Protein AF-0000000072254506 (afdb_homodimer)

Nearest PDB structures (foldseek):
  4bhm-assembly1_F  TM=8.907E-01  e=1.919E-05  Pyricularia oryzae
  4jgl-assembly1_A  TM=3.490E-01  e=6.061E-01  Bacteroides eggerthii DSM 20697
  9bk6-assembly1_A  TM=3.069E-01  e=1.522E+00  synthetic construct
  6mna-assembly1_A  TM=4.388E-01  e=3.824E+00  Mycobacterium tuberculosis H37Rv
  4bhm-assembly1_F  TM=8.909E-01  e=3.012E-05  Pyricularia oryzae

Foldseek 3Di:
DPPPPPPPPPPPPPVDCLFQDQDADPVGWTKGAPPDNVAQWIWTWDDDPNFIKIKTFGWDQDPPPRDTGTDPGIDIDGPVRVVVVVVCVVVVVVVVVVVVVVD/DPPPPPPPPPPPPPVDCLFQDQDADPVGWTKGAPPDNVAQWIWTWDDDPRFIKIKTFGWDADPPPRDTGTDPGIDIDGPVRVVVVVVCVVVVVVVVVVVVVVD

pLDDT: mean 85.55, std 23.95, range [28.92, 98.94]

Radius of gyration: 23.98 Å; Cα contacts (8 Å, |Δi|>4): 315; chains: 2; bounding box: 58×108×57 Å

Structure (mmCIF, N/CA/C/O backbone):
data_AF-0000000072254506-model_v1
#
loop_
_entity.id
_entity.type
_entity.pdbx_description
1 polymer 'Similar to RNA polymerase II transcriptional coactivator'
#
loop_
_atom_site.group_PDB
_atom_site.id
_atom_site.type_symbol
_atom_site.label_atom_id
_atom_site.label_alt_id
_atom_site.label_comp_id
_atom_site.label_asym_id
_atom_site.label_entity_id
_atom_site.label_seq_id
_atom_site.pdbx_PDB_ins_code
_atom_site.Cartn_x
_atom_site.Cartn_y
_atom_site.Cartn_z
_atom_site.occupancy
_atom_site.B_iso_or_equiv
_atom_site.auth_seq_id
_atom_site.auth_comp_id
_atom_site.auth_asym_id
_atom_site.auth_atom_id
_atom_site.pdbx_PDB_model_num
ATOM 1 N N . MET A 1 1 ? 31.891 50.281 31.609 1 30.77 1 MET A N 1
ATOM 2 C CA . MET A 1 1 ? 30.516 49.906 31.344 1 30.77 1 MET A CA 1
ATOM 3 C C . MET A 1 1 ? 30.422 48.812 30.281 1 30.77 1 MET A C 1
ATOM 5 O O . MET A 1 1 ? 30.578 49.094 29.094 1 30.77 1 MET A O 1
ATOM 9 N N . GLN A 1 2 ? 31.125 47.656 30.469 1 31.8 2 GLN A N 1
ATOM 10 C CA . GLN A 1 2 ? 31.469 46.5 29.656 1 31.8 2 GLN A CA 1
ATOM 11 C C . GLN A 1 2 ? 30.203 45.781 29.172 1 31.8 2 GLN A C 1
ATOM 13 O O . GLN A 1 2 ? 29.406 45.312 29.984 1 31.8 2 GLN A O 1
ATOM 18 N N . ASP A 1 3 ? 29.641 46.219 28.031 1 29.52 3 ASP A N 1
ATOM 19 C CA . ASP A 1 3 ? 28.438 45.719 27.344 1 29.52 3 ASP A CA 1
ATOM 20 C C . ASP A 1 3 ? 28.547 44.219 27.078 1 29.52 3 ASP A C 1
ATOM 22 O O . ASP A 1 3 ? 29.453 43.75 26.375 1 29.52 3 ASP A O 1
ATOM 26 N N . ASN A 1 4 ? 28.312 43.344 28.062 1 32.81 4 ASN A N 1
ATOM 27 C CA . ASN A 1 4 ? 28.172 41.875 27.938 1 32.81 4 ASN A CA 1
ATOM 28 C C . ASN A 1 4 ? 27.203 41.5 26.828 1 32.81 4 ASN A C 1
ATOM 30 O O . ASN A 1 4 ? 26 41.75 26.938 1 32.81 4 ASN A O 1
ATOM 34 N N . GLU A 1 5 ? 27.688 41.594 25.547 1 33.09 5 GLU A N 1
ATOM 35 C CA . GLU A 1 5 ? 26.984 41.062 24.375 1 33.09 5 GLU A CA 1
ATOM 36 C C . GLU A 1 5 ? 26.484 39.656 24.609 1 33.09 5 GLU A C 1
ATOM 38 O O . GLU A 1 5 ? 27.297 38.719 24.781 1 33.09 5 GLU A O 1
ATOM 43 N N . GLU A 1 6 ? 25.391 39.469 25.406 1 35.97 6 GLU A N 1
ATOM 44 C CA . GLU A 1 6 ? 24.656 38.219 25.531 1 35.97 6 GLU A CA 1
ATOM 45 C C . GLU A 1 6 ? 24.375 37.594 24.156 1 35.97 6 GLU A C 1
ATOM 47 O O . GLU A 1 6 ? 23.766 38.25 23.297 1 35.97 6 GLU A O 1
ATOM 52 N N . LEU A 1 7 ? 25.391 36.875 23.562 1 37.72 7 LEU A N 1
ATOM 53 C CA . LEU A 1 7 ? 25.234 35.969 22.438 1 37.72 7 LEU A CA 1
ATOM 54 C C . LEU A 1 7 ? 23.984 35.125 22.594 1 37.72 7 LEU A C 1
ATOM 56 O O . LEU A 1 7 ? 23.906 34.312 23.516 1 37.72 7 LEU A O 1
ATOM 60 N N . HIS A 1 8 ? 22.766 35.656 22.281 1 37.19 8 HIS A N 1
ATOM 61 C CA . HIS A 1 8 ? 21.547 34.875 22.109 1 37.19 8 HIS A CA 1
ATOM 62 C C . HIS A 1 8 ? 21.797 33.688 21.172 1 37.19 8 HIS A C 1
ATOM 64 O O . HIS A 1 8 ? 22.094 33.875 19.984 1 37.19 8 HIS A O 1
ATOM 70 N N . THR A 1 9 ? 22.484 32.625 21.609 1 30.62 9 THR A N 1
ATOM 71 C CA . THR A 1 9 ? 22.516 31.344 20.906 1 30.62 9 THR A CA 1
ATOM 72 C C . THR A 1 9 ? 21.094 30.922 20.516 1 30.62 9 THR A C 1
ATOM 74 O O . THR A 1 9 ? 20.25 30.703 21.375 1 30.62 9 THR A O 1
ATOM 77 N N . SER A 1 10 ? 20.562 31.359 19.391 1 30.92 10 SER A N 1
ATOM 78 C CA . SER A 1 10 ? 19.375 30.812 18.734 1 30.92 10 SER A CA 1
ATOM 79 C C . SER A 1 10 ? 19.422 29.281 18.703 1 30.92 10 SER A C 1
ATOM 81 O O . SER A 1 10 ? 20.219 28.688 17.953 1 30.92 10 SER A O 1
ATOM 83 N N . THR A 1 11 ? 19.391 28.578 19.859 1 29.22 11 THR A N 1
ATOM 84 C CA . THR A 1 11 ? 19.141 27.156 19.781 1 29.22 11 THR A CA 1
ATOM 85 C C . THR A 1 11 ? 17.984 26.859 18.812 1 29.22 11 THR A C 1
ATOM 87 O O . THR A 1 11 ? 16.875 27.344 19 1 29.22 11 THR A O 1
ATOM 90 N N . GLU A 1 12 ? 18.172 26.828 17.516 1 33 12 GLU A N 1
ATOM 91 C CA . GLU A 1 12 ? 17.25 26.156 16.594 1 33 12 GLU A CA 1
ATOM 92 C C . GLU A 1 12 ? 16.594 24.953 17.266 1 33 12 GLU A C 1
ATOM 94 O O . GLU A 1 12 ? 17.266 24 17.656 1 33 12 GLU A O 1
ATOM 99 N N . GLN A 1 13 ? 15.703 25.125 18.297 1 32.69 13 GLN A N 1
ATOM 100 C CA . GLN A 1 13 ? 14.82 24.031 18.688 1 32.69 13 GLN A CA 1
ATOM 101 C C . GLN A 1 13 ? 14.414 23.188 17.484 1 32.69 13 GLN A C 1
ATOM 103 O O . GLN A 1 13 ? 13.906 23.719 16.5 1 32.69 13 GLN A O 1
ATOM 108 N N . VAL A 1 14 ? 15.25 22.219 16.938 1 36.22 14 VAL A N 1
ATOM 109 C CA . VAL A 1 14 ? 14.711 21.109 16.156 1 36.22 14 VAL A CA 1
ATOM 110 C C . VAL A 1 14 ? 13.266 20.844 16.578 1 36.22 14 VAL A C 1
ATOM 112 O O . VAL A 1 14 ? 13 20.469 17.719 1 36.22 14 VAL A O 1
ATOM 115 N N . ASP A 1 15 ? 12.289 21.734 16.453 1 35.38 15 ASP A N 1
ATOM 116 C CA . ASP A 1 15 ? 10.852 21.516 16.641 1 35.38 15 ASP A CA 1
ATOM 117 C C . ASP A 1 15 ? 10.477 20.062 16.297 1 35.38 15 ASP A C 1
ATOM 119 O O . ASP A 1 15 ? 10.453 19.688 15.133 1 35.38 15 ASP A O 1
ATOM 123 N N . SER A 1 16 ? 10.984 18.938 16.938 1 38.5 16 SER A N 1
ATOM 124 C CA . SER A 1 16 ? 11.242 17.5 17.094 1 38.5 16 SER A CA 1
ATOM 125 C C . SER A 1 16 ? 10.172 16.672 16.391 1 38.5 16 SER A C 1
ATOM 127 O O . SER A 1 16 ? 10.492 15.82 15.562 1 38.5 16 SER A O 1
ATOM 129 N N . GLY A 1 17 ? 8.938 16.016 17.094 1 42.84 17 GLY A N 1
ATOM 130 C CA . GLY A 1 17 ? 8.047 14.875 16.922 1 42.84 17 GLY A CA 1
ATOM 131 C C . GLY A 1 17 ? 7.074 15.047 15.773 1 42.84 17 GLY A C 1
ATOM 132 O O . GLY A 1 17 ? 5.871 15.188 15.984 1 42.84 17 GLY A O 1
ATOM 133 N N . ALA A 1 18 ? 7.168 15.758 14.961 1 57.09 18 ALA A N 1
ATOM 134 C CA . ALA A 1 18 ? 6.105 16.047 14.008 1 57.09 18 ALA A CA 1
ATOM 135 C C . ALA A 1 18 ? 5.398 14.773 13.562 1 57.09 18 ALA A C 1
ATOM 137 O O . ALA A 1 18 ? 6.043 13.828 13.102 1 57.09 18 ALA A O 1
ATOM 138 N N . ALA A 1 19 ? 4.117 14.367 14.312 1 83.12 19 ALA A N 1
ATOM 139 C CA . ALA A 1 19 ? 3.299 13.156 14.281 1 83.12 19 ALA A CA 1
ATOM 140 C C . ALA A 1 19 ? 2.91 12.797 12.844 1 83.12 19 ALA A C 1
ATOM 142 O O . ALA A 1 19 ? 2.828 13.672 11.984 1 83.12 19 ALA A O 1
ATOM 143 N N . LEU A 1 20 ? 3.182 11.617 12.484 1 96.5 20 LEU A N 1
ATOM 144 C CA . LEU A 1 20 ? 2.764 11.031 11.211 1 96.5 20 LEU A CA 1
ATOM 145 C C . LEU A 1 20 ? 1.268 11.219 10.992 1 96.5 20 LEU A C 1
ATOM 147 O O . LEU A 1 20 ? 0.774 11.055 9.875 1 96.5 20 LEU A O 1
ATOM 151 N N . GLY A 1 21 ? 0.569 11.805 11.969 1 96.12 21 GLY A N 1
ATOM 152 C CA . GLY A 1 21 ? -0.876 11.961 11.93 1 96.12 21 GLY A CA 1
ATOM 153 C C . GLY A 1 21 ? -1.562 11.469 13.188 1 96.12 21 GLY A C 1
ATOM 154 O O . GLY A 1 21 ? -0.903 11.203 14.195 1 96.12 21 GLY A O 1
ATOM 155 N N . PRO A 1 22 ? -2.879 11.32 13.125 1 97.75 22 PRO A N 1
ATOM 156 C CA . PRO A 1 22 ? -3.764 11.438 11.961 1 97.75 22 PRO A CA 1
ATOM 157 C C . PRO A 1 22 ? -3.992 12.883 11.539 1 97.75 22 PRO A C 1
ATOM 159 O O . PRO A 1 22 ? -3.963 13.789 12.375 1 97.75 22 PRO A O 1
ATOM 162 N N . PHE A 1 23 ? -4.18 13 10.227 1 97.62 23 PHE A N 1
ATOM 163 C CA . PHE A 1 23 ? -4.664 14.227 9.594 1 97.62 23 PHE A CA 1
ATOM 164 C C . PHE A 1 23 ? -6.023 14 8.945 1 97.62 23 PHE A C 1
ATOM 166 O O . PHE A 1 23 ? -6.465 12.859 8.797 1 97.62 23 PHE A O 1
ATOM 173 N N . GLN A 1 24 ? -6.715 15.125 8.602 1 97.31 24 GLN A N 1
ATOM 174 C CA . GLN A 1 24 ? -8.016 15.023 7.945 1 97.31 24 GLN A CA 1
ATOM 175 C C . GLN A 1 24 ? -8.039 15.836 6.652 1 97.31 24 GLN A C 1
ATOM 177 O O . GLN A 1 24 ? -7.52 16.953 6.605 1 97.31 24 GLN A O 1
ATOM 182 N N . THR A 1 25 ? -8.641 15.227 5.598 1 96.88 25 THR A N 1
ATOM 183 C CA . THR A 1 25 ? -8.891 15.984 4.375 1 96.88 25 THR A CA 1
ATOM 184 C C . THR A 1 25 ? -10.086 16.922 4.543 1 96.88 25 THR A C 1
ATOM 186 O O . THR A 1 25 ? -10.836 16.797 5.512 1 96.88 25 THR A O 1
ATOM 189 N N . PRO A 1 26 ? -10.25 17.797 3.57 1 93.88 26 PRO A N 1
ATOM 190 C CA . PRO A 1 26 ? -11.438 18.641 3.629 1 93.88 26 PRO A CA 1
ATOM 191 C C . PRO A 1 26 ? -12.742 17.844 3.57 1 93.88 26 PRO A C 1
ATOM 193 O O . PRO A 1 26 ? -13.758 18.281 4.109 1 93.88 26 PRO A O 1
ATOM 196 N N . GLU A 1 27 ? -12.758 16.672 3.01 1 93.62 27 GLU A N 1
ATOM 197 C CA . GLU A 1 27 ? -13.93 15.82 2.885 1 93.62 27 GLU A CA 1
ATOM 198 C C . GLU A 1 27 ? -14.148 14.992 4.148 1 93.62 27 GLU A C 1
ATOM 200 O O . GLU A 1 27 ? -15.141 14.266 4.258 1 93.62 27 GLU A O 1
ATOM 205 N N . GLY A 1 28 ? -13.195 15.039 5.098 1 94.5 28 GLY A N 1
ATOM 206 C CA . GLY A 1 28 ? -13.375 14.375 6.379 1 94.5 28 GLY A CA 1
ATOM 207 C C . GLY A 1 28 ? -12.703 13.016 6.438 1 94.5 28 GLY A C 1
ATOM 208 O O . GLY A 1 28 ? -12.883 12.273 7.41 1 94.5 28 GLY A O 1
ATOM 209 N N . GLU A 1 29 ? -11.969 12.672 5.457 1 97 29 GLU A N 1
ATOM 210 C CA . GLU A 1 29 ? -11.258 11.398 5.473 1 97 29 GLU A CA 1
ATOM 211 C C . GLU A 1 29 ? -9.992 11.484 6.328 1 97 29 GLU A C 1
ATOM 213 O O . GLU A 1 29 ? -9.305 12.508 6.332 1 97 29 GLU A O 1
ATOM 218 N N . TH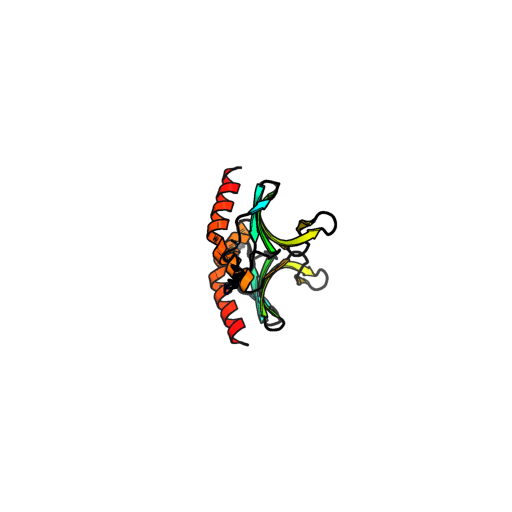R A 1 30 ? -9.672 10.43 6.945 1 98.19 30 THR A N 1
ATOM 219 C CA . THR A 1 30 ? -8.508 10.375 7.824 1 98.19 30 THR A CA 1
ATOM 220 C C . THR A 1 30 ? -7.309 9.781 7.09 1 98.19 30 THR A C 1
ATOM 222 O O . THR A 1 30 ? -7.441 8.789 6.367 1 98.19 30 THR A O 1
ATOM 225 N N . TYR A 1 31 ? -6.133 10.438 7.301 1 98.62 31 TYR A N 1
ATOM 226 C CA . TYR A 1 31 ? -4.934 9.898 6.664 1 98.62 31 TYR A CA 1
ATOM 227 C C . TYR A 1 31 ? -3.705 10.117 7.539 1 98.62 31 TYR A C 1
ATOM 229 O O . TYR A 1 31 ? -3.76 10.867 8.523 1 98.62 31 TYR A O 1
ATOM 237 N N . TRP A 1 32 ? -2.611 9.445 7.266 1 98.81 32 TRP A N 1
ATOM 238 C CA . TRP A 1 32 ? -1.301 9.531 7.902 1 98.81 32 TRP A CA 1
ATOM 239 C C . TRP A 1 32 ? -0.195 9.641 6.859 1 98.81 32 TRP A C 1
ATOM 241 O O . TRP A 1 32 ? -0.339 9.148 5.738 1 98.81 32 TRP A O 1
ATOM 251 N N . ARG A 1 33 ? 0.819 10.289 7.258 1 98.62 33 ARG A N 1
ATOM 252 C CA . ARG A 1 33 ? 2.014 10.336 6.418 1 98.62 33 ARG A CA 1
ATOM 253 C C . ARG A 1 33 ? 2.904 9.125 6.672 1 98.62 33 ARG A C 1
ATOM 255 O O . ARG A 1 33 ? 3.02 8.656 7.809 1 98.62 33 ARG A O 1
ATOM 262 N N . LEU A 1 34 ? 3.518 8.602 5.617 1 98.69 34 LEU A N 1
ATOM 263 C CA . LEU A 1 34 ? 4.371 7.426 5.75 1 98.69 34 LEU A CA 1
ATOM 264 C C . LEU A 1 34 ? 5.844 7.816 5.691 1 98.69 34 LEU A C 1
ATOM 266 O O . LEU A 1 34 ? 6.262 8.539 4.785 1 98.69 34 LEU A O 1
ATOM 270 N N . GLY A 1 35 ? 6.656 7.254 6.559 1 98.06 35 GLY A N 1
ATOM 271 C CA . GLY A 1 35 ? 8.086 7.5 6.586 1 98.06 35 GLY A CA 1
ATOM 272 C C . GLY A 1 35 ? 8.477 8.641 7.508 1 98.06 35 GLY A C 1
ATOM 273 O O . GLY A 1 35 ? 8.992 8.406 8.602 1 98.06 35 GLY A O 1
ATOM 274 N N . ASP A 1 36 ? 8.039 9.906 7.105 1 95 36 ASP A N 1
ATOM 275 C CA . ASP A 1 36 ? 8.359 11.078 7.918 1 95 36 ASP A CA 1
ATOM 276 C C . ASP A 1 36 ? 7.266 12.141 7.805 1 95 36 ASP A C 1
ATOM 278 O O . ASP A 1 36 ? 6.41 12.062 6.922 1 95 36 ASP A O 1
ATOM 282 N N . PRO A 1 37 ? 7.324 13.07 8.734 1 95.69 37 PRO A N 1
ATOM 283 C CA . PRO A 1 37 ? 6.246 14.055 8.805 1 95.69 37 PRO A CA 1
ATOM 284 C C . PRO A 1 37 ? 6.133 14.906 7.543 1 95.69 37 PRO A C 1
ATOM 286 O O . PRO A 1 37 ? 5.082 15.5 7.281 1 95.69 37 PRO A O 1
ATOM 289 N N . ARG A 1 38 ? 7.195 15.039 6.754 1 95.5 38 ARG A N 1
ATOM 290 C CA . ARG A 1 38 ? 7.156 15.867 5.559 1 95.5 38 ARG A CA 1
ATOM 291 C C . ARG A 1 38 ? 6.82 15.039 4.324 1 95.5 38 ARG A C 1
ATOM 293 O O . ARG A 1 38 ? 6.668 15.578 3.227 1 95.5 38 ARG A O 1
ATOM 300 N N . SER A 1 39 ? 6.672 13.742 4.527 1 97.88 39 SER A N 1
ATOM 301 C CA . SER A 1 39 ? 6.418 12.836 3.416 1 97.88 39 SER A CA 1
ATOM 302 C C . SER A 1 39 ? 5.086 13.141 2.738 1 97.88 39 SER A C 1
ATOM 304 O O . SER A 1 39 ? 4.109 13.484 3.406 1 97.88 39 SER A O 1
ATOM 306 N N . LEU A 1 40 ? 5.062 12.93 1.411 1 97.88 40 LEU A N 1
ATOM 307 C CA . LEU A 1 40 ? 3.818 13.086 0.665 1 97.88 40 LEU A CA 1
ATOM 308 C C . LEU A 1 40 ? 3.174 11.734 0.387 1 97.88 40 LEU A C 1
ATOM 310 O O . LEU A 1 40 ? 2.092 11.664 -0.199 1 97.88 40 LEU A O 1
ATOM 314 N N . ARG A 1 41 ? 3.834 10.711 0.837 1 98.81 41 ARG A N 1
ATOM 315 C CA . ARG A 1 41 ? 3.189 9.398 0.779 1 98.81 41 ARG A CA 1
ATOM 316 C C . ARG A 1 41 ? 2.281 9.188 1.984 1 98.81 41 ARG A C 1
ATOM 318 O O . ARG A 1 41 ? 2.684 9.422 3.123 1 98.81 41 ARG A O 1
ATOM 325 N N . ARG A 1 42 ? 1.072 8.711 1.596 1 98.81 42 ARG A N 1
ATOM 326 C CA . ARG A 1 42 ? 0.05 8.664 2.637 1 98.81 42 ARG A CA 1
ATOM 327 C C . ARG A 1 42 ? -0.645 7.305 2.656 1 98.81 42 ARG A C 1
ATOM 329 O O . ARG A 1 42 ? -0.719 6.625 1.63 1 98.81 42 ARG A O 1
ATOM 336 N N . VAL A 1 43 ? -1.133 6.934 3.826 1 98.94 43 VAL A N 1
ATOM 337 C CA . VAL A 1 43 ? -2.189 5.938 3.959 1 98.94 43 VAL A CA 1
ATOM 338 C C . VAL A 1 43 ? -3.479 6.609 4.43 1 98.94 43 VAL A C 1
ATOM 340 O O . VAL A 1 43 ? -3.463 7.406 5.371 1 98.94 43 VAL A O 1
ATOM 343 N N . MET A 1 44 ? -4.535 6.352 3.701 1 98.81 44 MET A N 1
ATOM 344 C CA . MET A 1 44 ? -5.809 7.016 3.971 1 98.81 44 MET A CA 1
ATOM 345 C C . MET A 1 44 ? -6.941 5.996 4.07 1 98.81 44 MET A C 1
ATOM 347 O O . MET A 1 44 ? -7.008 5.059 3.275 1 98.81 44 MET A O 1
ATOM 351 N N . VAL A 1 45 ? -7.812 6.223 5.016 1 98.75 45 VAL A N 1
ATOM 352 C CA . VAL A 1 45 ? -9.039 5.441 5.148 1 98.75 45 VAL A CA 1
ATOM 353 C C . VAL A 1 45 ? -10.219 6.238 4.598 1 98.75 45 VAL A C 1
ATOM 355 O O . VAL A 1 45 ? -10.414 7.402 4.957 1 98.75 45 VAL A O 1
ATOM 358 N N . ARG A 1 46 ? -11 5.594 3.76 1 96.94 46 ARG A N 1
ATOM 359 C CA . ARG A 1 46 ? -12.133 6.316 3.201 1 96.94 46 ARG A CA 1
ATOM 360 C C . ARG A 1 46 ? -13.273 5.363 2.855 1 96.94 46 ARG A C 1
ATOM 362 O O . ARG A 1 46 ? -13.07 4.152 2.758 1 96.94 46 ARG A O 1
ATOM 369 N N . LYS A 1 47 ? -14.367 6.012 2.691 1 95.88 47 LYS A N 1
ATOM 370 C CA . LYS A 1 47 ? -15.531 5.293 2.191 1 95.88 47 LYS A CA 1
ATOM 371 C C . LYS A 1 47 ? -15.852 5.688 0.752 1 95.88 47 LYS A C 1
ATOM 373 O O . LYS A 1 47 ? -15.836 6.875 0.412 1 95.88 47 LYS A O 1
ATOM 378 N N . TYR A 1 48 ? -16.078 4.719 -0.052 1 94.62 48 TYR A N 1
ATOM 379 C CA . TYR A 1 48 ? -16.391 4.93 -1.461 1 94.62 48 TYR A CA 1
ATOM 380 C C . TYR A 1 48 ? -17.391 3.893 -1.957 1 94.62 48 TYR A C 1
ATOM 382 O O . TYR A 1 48 ? -17.109 2.689 -1.929 1 94.62 48 TYR A O 1
ATOM 390 N N . ARG A 1 49 ? -18.5 4.469 -2.344 1 95.19 49 ARG A N 1
ATOM 391 C CA . ARG A 1 49 ? -19.562 3.609 -2.885 1 95.19 49 ARG A CA 1
ATOM 392 C C . ARG A 1 49 ? -19.906 2.494 -1.906 1 95.19 49 ARG A C 1
ATOM 394 O O . ARG A 1 49 ? -19.984 1.325 -2.291 1 95.19 49 ARG A O 1
ATOM 401 N N . GLY A 1 50 ? -20 2.734 -0.736 1 93.38 50 GLY A N 1
ATOM 402 C CA . GLY A 1 50 ? -20.484 1.835 0.302 1 93.38 50 GLY A CA 1
ATOM 403 C C . GLY A 1 50 ? -19.406 0.903 0.824 1 93.38 50 GLY A C 1
ATOM 404 O O . GLY A 1 50 ? -19.672 0.073 1.698 1 93.38 50 GLY A O 1
ATOM 405 N N . GLN A 1 51 ? -18.281 1.025 0.26 1 96.25 51 GLN A N 1
ATOM 406 C CA . GLN A 1 51 ? -17.188 0.172 0.732 1 96.25 51 GLN A CA 1
ATOM 407 C C . GLN A 1 51 ? -16.125 0.989 1.447 1 96.25 51 GLN A C 1
ATOM 409 O O . GLN A 1 51 ? -15.906 2.16 1.125 1 96.25 51 GLN A O 1
ATOM 414 N N . VAL A 1 52 ? -15.562 0.437 2.447 1 97.56 52 VAL A N 1
ATOM 415 C CA . VAL A 1 52 ? -14.414 1.042 3.107 1 97.56 52 VAL A CA 1
ATOM 416 C C . VAL A 1 52 ? -13.133 0.642 2.379 1 97.56 52 VAL A C 1
ATOM 418 O O . VAL A 1 52 ? -12.906 -0.539 2.102 1 97.56 52 VAL A O 1
ATOM 421 N N . LEU A 1 53 ? -12.344 1.635 2.039 1 98.31 53 LEU A N 1
ATOM 422 C CA . LEU A 1 53 ? -11.086 1.402 1.339 1 98.31 53 LEU A CA 1
ATOM 423 C C . LEU A 1 53 ? -9.914 1.969 2.129 1 98.31 53 LEU A C 1
ATOM 425 O O . LEU A 1 53 ? -10.07 2.939 2.873 1 98.31 53 LEU A O 1
ATOM 429 N N . VAL A 1 54 ? -8.758 1.354 2.031 1 98.94 54 VAL A N 1
ATOM 430 C CA . VAL A 1 54 ? -7.48 1.881 2.498 1 98.94 54 VAL A CA 1
ATOM 431 C C . VAL A 1 54 ? -6.605 2.252 1.303 1 98.94 54 VAL A C 1
ATOM 433 O O . VAL A 1 54 ? -6.18 1.378 0.545 1 98.94 54 VAL A O 1
ATOM 436 N N . ASP A 1 55 ? -6.344 3.504 1.179 1 98.88 55 ASP A N 1
ATOM 437 C CA . ASP A 1 55 ? -5.547 4.012 0.067 1 98.88 55 ASP A CA 1
ATOM 438 C C . ASP A 1 55 ? -4.102 4.258 0.493 1 98.88 55 ASP A C 1
ATOM 440 O O . ASP A 1 55 ? -3.848 4.945 1.483 1 98.88 55 ASP A O 1
ATOM 444 N N . ILE A 1 56 ? -3.154 3.699 -0.214 1 98.94 56 ILE A N 1
ATOM 445 C CA . ILE A 1 56 ? -1.738 4.027 -0.086 1 98.94 56 ILE A CA 1
ATOM 446 C C . ILE A 1 56 ? -1.249 4.707 -1.363 1 98.94 56 ILE A C 1
ATOM 448 O O . ILE A 1 56 ? -1.274 4.105 -2.441 1 98.94 56 ILE A O 1
ATOM 452 N N . ARG A 1 57 ? -0.854 6.012 -1.263 1 98.94 57 ARG A N 1
ATOM 453 C CA . ARG A 1 57 ? -0.696 6.789 -2.488 1 98.94 57 ARG A CA 1
ATOM 454 C C . ARG A 1 57 ? 0.24 7.973 -2.271 1 98.94 57 ARG A C 1
ATOM 456 O O . ARG A 1 57 ? 0.237 8.586 -1.201 1 98.94 57 ARG A O 1
ATOM 463 N N . GLU A 1 58 ? 1.011 8.219 -3.254 1 98.88 58 GLU A N 1
ATOM 464 C CA . GLU A 1 58 ? 1.823 9.43 -3.291 1 98.88 58 GLU A CA 1
ATOM 465 C C . GLU A 1 58 ? 1.004 10.633 -3.756 1 98.88 58 GLU A C 1
ATOM 467 O O . GLU A 1 58 ? 0.279 10.547 -4.75 1 98.88 58 GLU A O 1
ATOM 472 N N . TYR A 1 59 ? 1.147 11.688 -3.006 1 98.75 59 TYR A N 1
ATOM 473 C CA . TYR A 1 59 ? 0.536 12.969 -3.354 1 98.75 59 TYR A CA 1
ATOM 474 C C . TYR A 1 59 ? 1.57 13.93 -3.926 1 98.75 59 TYR A C 1
ATOM 476 O O . TYR A 1 59 ? 2.775 13.711 -3.791 1 98.75 59 TYR A O 1
ATOM 484 N N . TYR A 1 60 ? 1.035 14.922 -4.629 1 98.31 60 TYR A N 1
ATOM 485 C CA . TYR A 1 60 ? 1.899 16 -5.098 1 98.31 60 TYR A CA 1
ATOM 486 C C . TYR A 1 60 ? 1.3 17.359 -4.77 1 98.31 60 TYR A C 1
ATOM 488 O O . TYR A 1 60 ? 0.088 17.484 -4.578 1 98.31 60 TYR A O 1
ATOM 496 N N . ARG A 1 61 ? 2.139 18.297 -4.711 1 97.12 61 ARG A N 1
ATOM 497 C CA . ARG A 1 61 ? 1.675 19.656 -4.449 1 97.12 61 ARG A CA 1
ATOM 498 C C . ARG A 1 61 ? 1.399 20.406 -5.75 1 97.12 61 ARG A C 1
ATOM 500 O O . ARG A 1 61 ? 2.293 20.547 -6.586 1 97.12 61 ARG A O 1
ATOM 507 N N . ASP A 1 62 ? 0.184 20.828 -5.883 1 97 62 ASP A N 1
ATOM 508 C CA . ASP A 1 62 ? -0.172 21.641 -7.047 1 97 62 ASP A CA 1
ATOM 509 C C . ASP A 1 62 ? 0.629 22.938 -7.09 1 97 62 ASP A C 1
ATOM 511 O O . ASP A 1 62 ? 0.661 23.688 -6.109 1 97 62 ASP A O 1
ATOM 515 N N . ALA A 1 63 ? 1.258 23.281 -8.234 1 96.5 63 ALA A N 1
ATOM 516 C CA . ALA A 1 63 ? 2.174 24.422 -8.344 1 96.5 63 ALA A CA 1
ATOM 517 C C . ALA A 1 63 ? 1.426 25.75 -8.211 1 96.5 63 ALA A C 1
ATOM 519 O O . ALA A 1 63 ? 1.976 26.719 -7.707 1 96.5 63 ALA A O 1
ATOM 520 N N . LYS A 1 64 ? 0.203 25.797 -8.672 1 96.94 64 LYS A N 1
ATOM 521 C CA . LYS A 1 64 ? -0.563 27.047 -8.703 1 96.94 64 LYS A CA 1
ATOM 522 C C . LYS A 1 64 ? -1.263 27.297 -7.375 1 96.94 64 LYS A C 1
ATOM 524 O O . LYS A 1 64 ? -1.24 28.406 -6.855 1 96.94 64 LYS A O 1
ATOM 529 N N . THR A 1 65 ? -1.833 26.281 -6.727 1 96.44 65 THR A N 1
ATOM 530 C CA . THR A 1 65 ? -2.68 26.453 -5.551 1 96.44 65 THR A CA 1
ATOM 531 C C . THR A 1 65 ? -1.929 26.062 -4.281 1 96.44 65 THR A C 1
ATOM 533 O O . THR A 1 65 ? -2.332 26.438 -3.176 1 96.44 65 THR A O 1
ATOM 536 N N . GLY A 1 66 ? -0.919 25.172 -4.367 1 95.56 66 GLY A N 1
ATOM 537 C CA . GLY A 1 66 ? -0.184 24.688 -3.209 1 95.56 66 GLY A CA 1
ATOM 538 C C . GLY A 1 66 ? -0.86 23.516 -2.523 1 95.56 66 GLY A C 1
ATOM 539 O O . GLY A 1 66 ? -0.352 22.984 -1.528 1 95.56 66 GLY A O 1
ATOM 540 N N . GLU A 1 67 ? -1.933 23.094 -3.023 1 96.62 67 GLU A N 1
ATOM 541 C CA . GLU A 1 67 ? -2.684 21.984 -2.426 1 96.62 67 GLU A CA 1
ATOM 542 C C . GLU A 1 67 ? -2.014 20.656 -2.711 1 96.62 67 GLU A C 1
ATOM 544 O O . GLU A 1 67 ? -1.429 20.453 -3.777 1 96.62 67 GLU A O 1
ATOM 549 N N . GLU A 1 68 ? -2.094 19.75 -1.714 1 97.25 68 GLU A N 1
ATOM 550 C CA . GLU A 1 68 ? -1.635 18.391 -1.931 1 97.25 68 GLU A CA 1
ATOM 551 C C . GLU A 1 68 ? -2.709 17.547 -2.615 1 97.25 68 GLU A C 1
ATOM 553 O O . GLU A 1 68 ? -3.809 17.375 -2.082 1 97.25 68 GLU A O 1
ATOM 558 N N . LEU A 1 69 ? -2.363 16.969 -3.787 1 97.88 69 LEU A N 1
ATOM 559 C CA . LEU A 1 69 ? -3.301 16.219 -4.602 1 97.88 69 LEU A CA 1
ATOM 560 C C . LEU A 1 69 ? -2.803 14.781 -4.812 1 97.88 69 LEU A C 1
ATOM 562 O O . LEU A 1 69 ? -1.594 14.547 -4.852 1 97.88 69 LEU A O 1
ATOM 566 N N . PRO A 1 70 ? -3.803 13.883 -4.898 1 98.12 70 PRO A N 1
ATOM 567 C CA . PRO A 1 70 ? -3.387 12.492 -5.102 1 98.12 70 PRO A CA 1
ATOM 568 C C . PRO A 1 70 ? -2.715 12.266 -6.453 1 98.12 70 PRO A C 1
ATOM 570 O O . PRO A 1 70 ? -3.215 12.734 -7.48 1 98.12 70 PRO A O 1
ATOM 573 N N . GLY A 1 71 ? -1.618 11.477 -6.414 1 98.38 71 GLY A N 1
ATOM 574 C CA . GLY A 1 71 ? -0.889 11.172 -7.633 1 98.38 71 GLY A CA 1
ATOM 575 C C . GLY A 1 71 ? -1.238 9.82 -8.219 1 98.38 71 GLY A C 1
ATOM 576 O O . GLY A 1 71 ? -2.158 9.148 -7.738 1 98.38 71 GLY A O 1
ATOM 577 N N . ARG A 1 72 ? -0.444 9.445 -9.258 1 98.19 72 ARG A N 1
ATOM 578 C CA . ARG A 1 72 ? -0.69 8.203 -9.984 1 98.19 72 ARG A CA 1
ATOM 579 C C . ARG A 1 72 ? -0.082 7.016 -9.25 1 98.19 72 ARG A C 1
ATOM 581 O O . ARG A 1 72 ? -0.529 5.879 -9.43 1 98.19 72 ARG A O 1
ATOM 588 N N . LYS A 1 73 ? 0.877 7.258 -8.445 1 98.75 73 LYS A N 1
ATOM 589 C CA . LYS A 1 73 ? 1.552 6.191 -7.711 1 98.75 73 LYS A CA 1
ATOM 590 C C . LYS A 1 73 ? 0.784 5.828 -6.445 1 98.75 73 LYS A C 1
ATOM 592 O O . LYS A 1 73 ? 0.906 6.504 -5.422 1 98.75 73 LYS A O 1
ATOM 597 N N . GLY A 1 74 ? -0.04 4.82 -6.648 1 98.88 74 GLY A N 1
ATOM 598 C CA . GLY A 1 74 ? -0.847 4.414 -5.512 1 98.88 74 GLY A CA 1
ATOM 599 C C . GLY A 1 74 ? -1.823 3.299 -5.836 1 98.88 74 GLY A C 1
ATOM 600 O O . GLY A 1 74 ? -1.957 2.904 -6.996 1 98.88 74 GLY A O 1
ATOM 601 N N . ILE A 1 75 ? -2.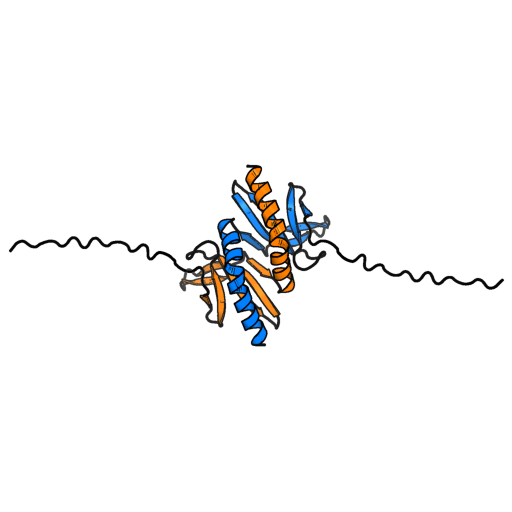406 2.824 -4.754 1 98.94 75 ILE A N 1
ATOM 602 C CA . ILE A 1 75 ? -3.373 1.736 -4.867 1 98.94 75 ILE A CA 1
ATOM 603 C C . ILE A 1 75 ? -4.375 1.817 -3.721 1 98.94 75 ILE A C 1
ATOM 605 O O . ILE A 1 75 ? -4.02 2.195 -2.602 1 98.94 75 ILE A O 1
ATOM 609 N N . SER A 1 76 ? -5.578 1.507 -4.062 1 98.88 76 SER A N 1
ATOM 610 C CA . SER A 1 76 ? -6.613 1.326 -3.049 1 98.88 76 SER A CA 1
ATOM 611 C C . SER A 1 76 ? -6.836 -0.151 -2.744 1 98.88 76 SER A C 1
ATOM 613 O O . SER A 1 76 ? -6.934 -0.972 -3.658 1 98.88 76 SER A O 1
ATOM 615 N N . LEU A 1 77 ? -6.91 -0.488 -1.502 1 98.81 77 LEU A N 1
ATOM 616 C CA . LEU A 1 77 ? -7.164 -1.858 -1.069 1 98.81 77 LEU A CA 1
ATOM 617 C C . LEU A 1 77 ? -8.539 -1.978 -0.421 1 98.81 77 LEU A C 1
ATOM 619 O O . LEU A 1 77 ? -8.945 -1.108 0.355 1 98.81 77 LEU A O 1
ATOM 623 N N . THR A 1 78 ? -9.266 -3.061 -0.764 1 98.38 78 THR A N 1
ATOM 624 C CA . THR A 1 78 ? -10.477 -3.393 -0.023 1 98.38 78 THR A CA 1
ATOM 625 C C . THR A 1 78 ? -10.133 -3.846 1.394 1 98.38 78 THR A C 1
ATOM 627 O O . THR A 1 78 ? -8.969 -4.109 1.705 1 98.38 78 THR A O 1
ATOM 630 N N . MET A 1 79 ? -11.172 -3.949 2.232 1 97.94 79 MET A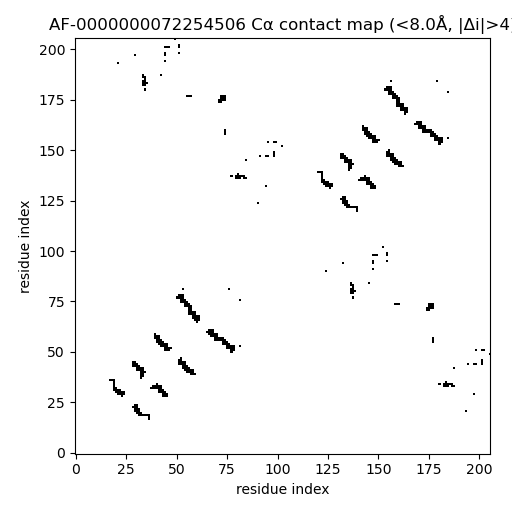 N 1
ATOM 631 C CA . MET A 1 79 ? -10.961 -4.438 3.592 1 97.94 79 MET A CA 1
ATOM 632 C C . MET A 1 79 ? -10.344 -5.836 3.578 1 97.94 79 MET A C 1
ATOM 634 O O . MET A 1 79 ? -9.453 -6.133 4.375 1 97.94 79 MET A O 1
ATOM 638 N N . LYS A 1 80 ? -10.844 -6.637 2.709 1 97.88 80 LYS A N 1
ATOM 639 C CA . LYS A 1 80 ? -10.312 -7.992 2.615 1 97.88 80 LYS A CA 1
ATOM 640 C C . LYS A 1 80 ? -8.844 -7.98 2.225 1 97.88 80 LYS A C 1
ATOM 642 O O . LYS A 1 80 ? -8.031 -8.703 2.807 1 97.88 80 LYS A O 1
ATOM 647 N N . GLN A 1 81 ? -8.5 -7.195 1.305 1 98.56 81 GLN A N 1
ATOM 648 C CA . GLN A 1 81 ? -7.117 -7.094 0.85 1 98.56 81 GLN A CA 1
ATOM 649 C C . GLN A 1 81 ? -6.219 -6.527 1.945 1 98.56 81 GLN A C 1
ATOM 651 O O . GLN A 1 81 ? -5.125 -7.043 2.188 1 98.56 81 GLN A O 1
ATOM 656 N N . PHE A 1 82 ? -6.691 -5.535 2.596 1 98.81 82 PHE A N 1
ATOM 657 C CA . PHE A 1 82 ? -5.906 -4.918 3.658 1 98.81 82 PHE A CA 1
ATOM 658 C C . PHE A 1 82 ? -5.719 -5.883 4.824 1 98.81 82 PHE A C 1
ATOM 660 O O . PHE A 1 82 ? -4.641 -5.953 5.41 1 98.81 82 PHE A O 1
ATOM 667 N N . ARG A 1 83 ? -6.75 -6.613 5.121 1 98.31 83 ARG A N 1
ATOM 668 C CA . ARG A 1 83 ? -6.648 -7.605 6.188 1 98.31 83 ARG A CA 1
ATOM 669 C C . ARG A 1 83 ? -5.652 -8.703 5.82 1 98.31 83 ARG A C 1
ATOM 671 O O . ARG A 1 83 ? -4.895 -9.172 6.668 1 98.31 83 ARG A O 1
ATOM 678 N N . SER A 1 84 ? -5.656 -9.141 4.617 1 98.19 84 SER A N 1
ATOM 679 C CA . SER A 1 84 ? -4.688 -10.156 4.223 1 98.19 84 SER A CA 1
ATOM 680 C C . SER A 1 84 ? -3.26 -9.633 4.34 1 98.19 84 SER A C 1
ATOM 682 O O . SER A 1 84 ? -2.35 -10.375 4.707 1 98.19 84 SER A O 1
ATOM 684 N N . LEU A 1 85 ? -3.029 -8.336 3.996 1 98.69 85 LEU A N 1
ATOM 685 C CA . LEU A 1 85 ? -1.713 -7.734 4.18 1 98.69 85 LEU A CA 1
ATOM 686 C C . LEU A 1 85 ? -1.273 -7.824 5.637 1 98.69 85 LEU A C 1
ATOM 688 O O . LEU A 1 85 ? -0.135 -8.203 5.926 1 98.69 85 LEU A O 1
ATOM 692 N N . GLN A 1 86 ? -2.172 -7.551 6.523 1 98.5 86 GLN A N 1
ATOM 693 C CA . GLN A 1 86 ? -1.862 -7.613 7.945 1 98.5 86 GLN A CA 1
ATOM 694 C C . GLN A 1 86 ? -1.527 -9.039 8.375 1 98.5 86 GLN A C 1
ATOM 696 O O . GLN A 1 86 ? -0.576 -9.266 9.125 1 98.5 86 GLN A O 1
ATOM 701 N N . THR A 1 87 ? -2.279 -9.953 7.879 1 97.81 87 THR A N 1
ATOM 702 C CA . THR A 1 87 ? -2.084 -11.352 8.25 1 97.81 87 THR A CA 1
ATOM 703 C C . THR A 1 87 ? -0.755 -11.875 7.711 1 97.81 87 THR A C 1
ATOM 705 O O . THR A 1 87 ? -0.157 -12.781 8.289 1 97.81 87 THR A O 1
ATOM 708 N N . LEU A 1 88 ? -0.32 -11.281 6.652 1 98.44 88 LEU A N 1
ATOM 709 C CA . LEU A 1 88 ? 0.881 -11.758 5.973 1 98.44 88 LEU A CA 1
ATOM 710 C C . LEU A 1 88 ? 2.129 -11.102 6.559 1 98.44 88 LEU A C 1
ATOM 712 O O . LEU A 1 88 ? 3.252 -11.469 6.203 1 98.44 88 LEU A O 1
ATOM 716 N N . LEU A 1 89 ? 1.987 -10.148 7.516 1 98.56 89 LEU A N 1
ATOM 717 C CA . LEU A 1 89 ? 3.102 -9.336 7.992 1 98.56 89 LEU A CA 1
ATOM 718 C C . LEU A 1 89 ? 4.211 -10.219 8.562 1 98.56 89 LEU A C 1
ATOM 720 O O . LEU A 1 89 ? 5.391 -9.984 8.281 1 98.56 89 LEU A O 1
ATOM 724 N N . PRO A 1 90 ? 3.902 -11.281 9.328 1 98.31 90 PRO A N 1
ATOM 725 C CA . PRO A 1 90 ? 5 -12.117 9.828 1 98.31 90 PRO A CA 1
ATOM 726 C C . PRO A 1 90 ? 5.82 -12.75 8.703 1 98.31 90 PRO A C 1
ATOM 728 O O . PRO A 1 90 ? 7.051 -12.789 8.789 1 98.31 90 PRO A O 1
ATOM 731 N N . ASP A 1 91 ? 5.156 -13.219 7.656 1 98.31 91 ASP A N 1
ATOM 732 C CA . ASP A 1 91 ? 5.863 -13.812 6.527 1 98.31 91 ASP A CA 1
ATOM 733 C C . ASP A 1 91 ? 6.656 -12.758 5.758 1 98.31 91 ASP A C 1
ATOM 735 O O . ASP A 1 91 ? 7.77 -13.023 5.301 1 98.31 91 ASP A O 1
ATOM 739 N N . ILE A 1 92 ? 6.102 -11.633 5.645 1 98.62 92 ILE A N 1
ATOM 740 C CA . ILE A 1 92 ? 6.773 -10.539 4.949 1 98.62 92 ILE A CA 1
ATOM 741 C C . ILE A 1 92 ? 8.031 -10.133 5.715 1 98.62 92 ILE A C 1
ATOM 743 O O . ILE A 1 92 ? 9.078 -9.891 5.113 1 98.62 92 ILE A O 1
ATOM 747 N N . GLU A 1 93 ? 7.945 -10.117 7.035 1 98.25 93 GLU A N 1
ATOM 748 C CA . GLU A 1 93 ? 9.094 -9.773 7.863 1 98.25 93 GLU A CA 1
ATOM 749 C C . GLU A 1 93 ? 10.234 -10.766 7.672 1 98.25 93 GLU A C 1
ATOM 751 O O . GLU A 1 93 ? 11.406 -10.383 7.613 1 98.25 93 GLU A O 1
ATOM 756 N N . VAL A 1 94 ? 9.945 -11.992 7.555 1 97.75 94 VAL A N 1
ATOM 757 C CA . VAL A 1 94 ? 10.953 -13.023 7.312 1 97.75 94 VAL A CA 1
ATOM 758 C C . VAL A 1 94 ? 11.641 -12.766 5.973 1 97.75 94 VAL A C 1
ATOM 760 O O . VAL A 1 94 ? 12.867 -12.82 5.879 1 97.75 94 VAL A O 1
ATOM 763 N N . ALA A 1 95 ? 10.805 -12.477 4.957 1 97.69 95 ALA A N 1
ATOM 764 C CA . ALA A 1 95 ? 11.359 -12.203 3.629 1 97.69 95 ALA A CA 1
ATOM 765 C C . ALA A 1 95 ? 12.25 -10.969 3.648 1 97.69 95 ALA A C 1
ATOM 767 O O . ALA A 1 95 ? 13.289 -10.93 2.982 1 97.69 95 ALA A O 1
ATOM 768 N N . LEU A 1 96 ? 11.82 -9.93 4.406 1 97.75 96 LEU A N 1
ATOM 769 C CA . LEU A 1 96 ? 12.602 -8.703 4.512 1 97.75 96 LEU A CA 1
ATOM 770 C C . LEU A 1 96 ? 13.977 -8.984 5.121 1 97.75 96 LEU A C 1
ATOM 772 O O . LEU A 1 96 ? 14.984 -8.445 4.66 1 97.75 96 LEU A O 1
ATOM 776 N N . GLN A 1 97 ? 14.031 -9.836 6.082 1 95.94 97 GLN A N 1
ATOM 777 C CA . GLN A 1 97 ? 15.281 -10.195 6.734 1 95.94 97 GLN A CA 1
ATOM 778 C C . GLN A 1 97 ? 16.188 -10.977 5.793 1 95.94 97 GLN A C 1
ATOM 780 O O . GLN A 1 97 ? 17.406 -10.758 5.766 1 95.94 97 GLN A O 1
ATOM 785 N N . GLN A 1 98 ? 15.625 -11.805 5.016 1 94.62 98 GLN A N 1
ATOM 786 C CA . GLN A 1 98 ? 16.391 -12.633 4.09 1 94.62 98 GLN A CA 1
ATOM 787 C C . GLN A 1 98 ? 17.031 -11.781 2.99 1 94.62 98 GLN A C 1
ATOM 789 O O . GLN A 1 98 ? 18.188 -12 2.623 1 94.62 98 GLN A O 1
ATOM 794 N N . VAL A 1 99 ? 16.281 -10.859 2.531 1 93.5 99 VAL A N 1
ATOM 795 C CA . VAL A 1 99 ? 16.75 -10.031 1.427 1 93.5 99 VAL A CA 1
ATOM 796 C C . VAL A 1 99 ? 17.812 -9.055 1.929 1 93.5 99 VAL A C 1
ATOM 798 O O . VAL A 1 99 ? 18.734 -8.703 1.195 1 93.5 99 VAL A O 1
ATOM 801 N N . SER A 1 100 ? 17.609 -8.633 3.162 1 87.31 100 SER A N 1
ATOM 802 C CA . SER A 1 100 ? 18.562 -7.699 3.756 1 87.31 100 SER A CA 1
ATOM 803 C C . SER A 1 100 ? 19.891 -8.375 4.043 1 87.31 100 SER A C 1
ATOM 805 O O . SER A 1 100 ? 20.938 -7.723 4.062 1 87.31 100 SER A O 1
ATOM 807 N N . ARG A 1 101 ? 19.922 -9.602 4.375 1 82.94 101 ARG A N 1
ATOM 808 C CA . ARG A 1 101 ? 21.125 -10.359 4.711 1 82.94 101 ARG A CA 1
ATOM 809 C C . ARG A 1 101 ? 21.922 -10.711 3.461 1 82.94 101 ARG A C 1
ATOM 811 O O . ARG A 1 101 ? 23.141 -10.844 3.516 1 82.94 101 ARG A O 1
ATOM 818 N N . ASN A 1 102 ? 21.219 -10.977 2.355 1 68.44 102 ASN A N 1
ATOM 819 C CA . ASN A 1 102 ? 21.891 -11.352 1.119 1 68.44 102 ASN A CA 1
ATOM 820 C C . ASN A 1 102 ? 22.625 -10.164 0.506 1 68.44 102 ASN A C 1
ATOM 822 O O . ASN A 1 102 ? 23.25 -10.297 -0.553 1 68.44 102 ASN A O 1
ATOM 826 N N . ASP A 1 103 ? 22.641 -8.969 1.177 1 57.38 103 ASP A N 1
ATOM 827 C CA . ASP A 1 103 ? 23.531 -7.898 0.726 1 57.38 103 ASP A CA 1
ATOM 828 C C . ASP A 1 103 ? 24.891 -7.988 1.406 1 57.38 103 ASP A C 1
ATOM 830 O O . ASP A 1 103 ? 24.984 -8.367 2.576 1 57.38 103 ASP A O 1
ATOM 834 N N . MET B 1 1 ? -26.391 -59.094 -18.016 1 31.16 1 MET B N 1
ATOM 835 C CA . MET B 1 1 ? -25.062 -58.5 -17.953 1 31.16 1 MET B CA 1
ATOM 836 C C . MET B 1 1 ? -25.172 -57 -17.641 1 31.16 1 MET B C 1
ATOM 838 O O . MET B 1 1 ? -25.562 -56.219 -18.5 1 31.16 1 MET B O 1
ATOM 842 N N . GLN B 1 2 ? -25.844 -56.625 -16.5 1 31.98 2 GLN B N 1
ATOM 843 C CA . GLN B 1 2 ? -26.406 -55.406 -15.961 1 31.98 2 GLN B CA 1
ATOM 844 C C . GLN B 1 2 ? -25.312 -54.375 -15.719 1 31.98 2 GLN B C 1
ATOM 846 O O . GLN B 1 2 ? -24.406 -54.594 -14.922 1 31.98 2 GLN B O 1
ATOM 851 N N . ASP B 1 3 ? -24.953 -53.594 -16.797 1 29.08 3 ASP B N 1
ATOM 852 C CA . ASP B 1 3 ? -23.953 -52.531 -16.875 1 29.08 3 ASP B CA 1
ATOM 853 C C . ASP B 1 3 ? -24.172 -51.469 -15.789 1 29.08 3 ASP B C 1
ATOM 855 O O . ASP B 1 3 ? -25.219 -50.812 -15.758 1 29.08 3 ASP B O 1
ATOM 859 N N . ASN B 1 4 ? -23.812 -51.75 -14.539 1 32.31 4 ASN B N 1
ATOM 860 C CA . ASN B 1 4 ? -23.781 -50.812 -13.422 1 32.31 4 ASN B CA 1
ATOM 861 C C . ASN B 1 4 ? -23.047 -49.531 -13.781 1 32.31 4 ASN B C 1
ATOM 863 O O . ASN B 1 4 ? -21.828 -49.531 -13.977 1 32.31 4 ASN B O 1
ATOM 867 N N . GLU B 1 5 ? -23.734 -48.656 -14.586 1 32.34 5 GLU B N 1
ATOM 868 C CA . GLU B 1 5 ? -23.281 -47.281 -14.891 1 32.34 5 GLU B CA 1
ATOM 869 C C . GLU B 1 5 ? -22.859 -46.562 -13.625 1 32.34 5 GLU B C 1
ATOM 871 O O . GLU B 1 5 ? -23.688 -46.281 -12.758 1 32.34 5 GLU B O 1
ATOM 876 N N . GLU B 1 6 ? -21.688 -46.969 -13.039 1 36.47 6 GLU B N 1
ATOM 877 C CA . GLU B 1 6 ? -21.047 -46.219 -11.969 1 36.47 6 GLU B CA 1
ATOM 878 C C . GLU B 1 6 ? -20.984 -44.719 -12.305 1 36.47 6 GLU B C 1
ATOM 880 O O . GLU B 1 6 ? -20.406 -44.312 -13.32 1 36.47 6 GLU B O 1
ATOM 885 N N . LEU B 1 7 ? -22.109 -43.969 -12.102 1 37.38 7 LEU B N 1
ATOM 886 C CA . LEU B 1 7 ? -22.156 -42.5 -12.078 1 37.38 7 LEU B CA 1
ATOM 887 C C . LEU B 1 7 ? -20.984 -41.938 -11.281 1 37.38 7 LEU B C 1
ATOM 889 O O . LEU B 1 7 ? -20.891 -42.156 -10.07 1 37.38 7 LEU B O 1
ATOM 893 N N . HIS B 1 8 ? -19.75 -41.875 -11.898 1 36.75 8 HIS B N 1
ATOM 894 C CA . HIS B 1 8 ? -18.625 -41.094 -11.375 1 36.75 8 HIS B CA 1
ATOM 895 C C . HIS B 1 8 ? -19.031 -39.688 -11 1 36.75 8 HIS B C 1
ATOM 897 O O . HIS B 1 8 ? -19.453 -38.906 -11.859 1 36.75 8 HIS B O 1
ATOM 903 N N . THR B 1 9 ? -19.766 -39.5 -9.875 1 30.22 9 THR B N 1
ATOM 904 C CA . THR B 1 9 ? -19.953 -38.188 -9.266 1 30.22 9 THR B CA 1
ATOM 905 C C . THR B 1 9 ? -18.625 -37.438 -9.195 1 30.22 9 THR B C 1
ATOM 907 O O . THR B 1 9 ? -17.672 -37.906 -8.57 1 30.22 9 THR B O 1
ATOM 910 N N . SER B 1 10 ? -18.172 -36.781 -10.258 1 30.67 10 SER B N 1
ATOM 911 C CA . SER B 1 10 ? -17.109 -35.781 -10.281 1 30.67 10 SER B CA 1
ATOM 912 C C . SER B 1 10 ? -17.219 -34.812 -9.102 1 30.67 10 SER B C 1
ATOM 914 O O . SER B 1 10 ? -18.109 -33.969 -9.07 1 30.67 10 SER B O 1
ATOM 916 N N . THR B 1 11 ? -17.109 -35.312 -7.844 1 28.92 11 THR B N 1
ATOM 917 C CA . THR B 1 11 ? -16.938 -34.344 -6.754 1 28.92 11 THR B CA 1
ATOM 918 C C . THR B 1 11 ? -15.906 -33.281 -7.137 1 28.92 11 THR B C 1
ATOM 920 O O . THR B 1 11 ? -14.75 -33.594 -7.434 1 28.92 11 THR B O 1
ATOM 923 N N . GLU B 1 12 ? -16.219 -32.281 -7.922 1 32.59 12 GLU B N 1
ATOM 924 C CA . GLU B 1 12 ? -15.445 -31.047 -7.984 1 32.59 12 GLU B CA 1
ATOM 925 C C . GLU B 1 12 ? -14.781 -30.75 -6.645 1 32.59 12 GLU B C 1
ATOM 927 O O . GLU B 1 12 ? -15.461 -30.516 -5.645 1 32.59 12 GLU B O 1
ATOM 932 N N . GLN B 1 13 ? -13.797 -31.578 -6.164 1 32.31 13 GLN B N 1
ATOM 933 C CA . GLN B 1 13 ? -12.945 -31.109 -5.074 1 32.31 13 GLN B CA 1
ATOM 934 C C . GLN B 1 13 ? -12.68 -29.625 -5.188 1 32.31 13 GLN B C 1
ATOM 936 O O . GLN B 1 13 ? -12.195 -29.141 -6.219 1 32.31 13 GLN B O 1
ATOM 941 N N . VAL B 1 14 ? -13.664 -28.688 -4.875 1 35.75 14 VAL B N 1
ATOM 942 C CA . VAL B 1 14 ? -13.258 -27.344 -4.52 1 35.75 14 VAL B CA 1
ATOM 943 C C . VAL B 1 14 ? -11.828 -27.344 -3.984 1 35.75 14 VAL B C 1
ATOM 945 O O . VAL B 1 14 ? -11.547 -27.953 -2.951 1 35.75 14 VAL B O 1
ATOM 948 N N . ASP B 1 15 ? -10.781 -27.703 -4.742 1 35.41 15 ASP B N 1
ATOM 949 C CA . ASP B 1 15 ? -9.375 -27.562 -4.363 1 35.41 15 ASP B CA 1
ATOM 950 C C . ASP B 1 15 ? -9.188 -26.375 -3.416 1 35.41 15 ASP B C 1
ATOM 952 O O . ASP B 1 15 ? -9.32 -25.219 -3.822 1 35.41 15 ASP B O 1
ATOM 956 N N . SER B 1 16 ? -9.727 -26.297 -2.162 1 38.66 16 SER B N 1
ATOM 957 C CA . SER B 1 16 ? -9.977 -25.547 -0.942 1 38.66 16 SER B CA 1
ATOM 958 C C . SER B 1 16 ? -9.023 -24.359 -0.826 1 38.66 16 SER B C 1
ATOM 960 O O . SER B 1 16 ? -9.461 -23.219 -0.672 1 38.66 16 SER B O 1
ATOM 962 N N . GLY B 1 17 ? -7.742 -24.266 0.118 1 42.88 17 GLY B N 1
ATOM 963 C CA . GLY B 1 17 ? -6.879 -23.344 0.826 1 42.88 17 GLY B CA 1
ATOM 964 C C . GLY B 1 17 ? -5.957 -22.562 -0.095 1 42.88 17 GLY B C 1
ATOM 965 O O . GLY B 1 17 ? -4.73 -22.688 0.003 1 42.88 17 GLY B O 1
ATOM 966 N N . ALA B 1 18 ? -6.074 -22.469 -1.183 1 57.44 18 ALA B N 1
ATOM 967 C CA . ALA B 1 18 ? -5.059 -21.922 -2.078 1 57.44 18 ALA B CA 1
ATOM 968 C C . ALA B 1 18 ? -4.383 -20.703 -1.459 1 57.44 18 ALA B C 1
ATOM 970 O O . ALA B 1 18 ? -5.055 -19.75 -1.062 1 57.44 18 ALA B O 1
ATOM 971 N N . ALA B 1 19 ? -3.104 -20.922 -0.743 1 83.62 19 ALA B N 1
ATOM 972 C CA . ALA B 1 19 ? -2.293 -20.031 0.086 1 83.62 19 ALA B CA 1
ATOM 973 C C . ALA B 1 19 ? -1.984 -18.719 -0.645 1 83.62 19 ALA B C 1
ATOM 975 O O . ALA B 1 19 ? -1.977 -18.688 -1.878 1 83.62 19 ALA B O 1
ATOM 976 N N . LEU B 1 20 ? -2.227 -17.672 -0.015 1 96.5 20 LEU B N 1
ATOM 977 C CA . LEU B 1 20 ? -1.885 -16.328 -0.474 1 96.5 20 LEU B CA 1
ATOM 978 C C . LEU B 1 20 ? -0.412 -16.234 -0.86 1 96.5 20 LEU B C 1
ATOM 980 O O . LEU B 1 20 ? 0.008 -15.289 -1.525 1 96.5 20 LEU B O 1
ATOM 984 N N . GLY B 1 21 ? 0.333 -17.344 -0.693 1 96.12 21 GLY B N 1
ATOM 985 C CA . GLY B 1 21 ? 1.768 -17.375 -0.927 1 96.12 21 GLY B CA 1
ATOM 986 C C . GLY B 1 21 ? 2.551 -17.938 0.245 1 96.12 21 GLY B C 1
ATOM 987 O O . GLY B 1 21 ? 1.972 -18.516 1.161 1 96.12 21 GLY B O 1
ATOM 988 N N . PRO B 1 22 ? 3.867 -17.719 0.224 1 97.75 22 PRO B N 1
ATOM 989 C CA . PRO B 1 22 ? 4.66 -16.922 -0.713 1 97.75 22 PRO B CA 1
ATOM 990 C C . PRO B 1 22 ? 4.824 -17.609 -2.072 1 97.75 22 PRO B C 1
ATOM 992 O O . PRO B 1 22 ? 4.832 -18.828 -2.156 1 97.75 22 PRO B O 1
ATOM 995 N N . PHE B 1 23 ? 4.91 -16.734 -3.068 1 97.62 23 PHE B N 1
ATOM 996 C CA . PHE B 1 23 ? 5.316 -17.094 -4.422 1 97.62 23 PHE B CA 1
ATOM 997 C C . PHE B 1 23 ? 6.637 -16.422 -4.789 1 97.62 23 PHE B C 1
ATOM 999 O O . PHE B 1 23 ? 7.105 -15.531 -4.082 1 97.62 23 PHE B O 1
ATOM 1006 N N . GLN B 1 24 ? 7.273 -16.922 -5.879 1 97.31 24 GLN B N 1
ATOM 1007 C CA . GLN B 1 24 ? 8.531 -16.344 -6.348 1 97.31 24 GLN B CA 1
ATOM 1008 C C . GLN B 1 24 ? 8.438 -15.961 -7.82 1 97.31 24 GLN B C 1
ATOM 1010 O O . GLN B 1 24 ? 7.887 -16.703 -8.633 1 97.31 24 GLN B O 1
ATOM 1015 N N . THR B 1 25 ? 8.992 -14.758 -8.141 1 96.81 25 THR B N 1
ATOM 1016 C CA . THR B 1 25 ? 9.125 -14.375 -9.539 1 96.81 25 THR B CA 1
ATOM 1017 C C . THR B 1 25 ? 10.297 -15.094 -10.195 1 96.81 25 THR B C 1
ATOM 1019 O O . THR B 1 25 ? 11.117 -15.703 -9.5 1 96.81 25 THR B O 1
ATOM 1022 N N . PRO B 1 26 ? 10.367 -14.984 -11.5 1 93.75 26 PRO B N 1
ATOM 1023 C CA . PRO B 1 26 ? 11.531 -15.57 -12.164 1 93.75 26 PRO B CA 1
ATOM 1024 C C . PRO B 1 26 ? 12.852 -14.945 -11.719 1 93.75 26 PRO B C 1
ATOM 1026 O O . PRO B 1 26 ? 13.891 -15.602 -11.734 1 93.75 26 PRO B O 1
ATOM 1029 N N . GLU B 1 27 ? 12.852 -13.727 -11.25 1 93.62 27 GLU B N 1
ATOM 1030 C CA . GLU B 1 27 ? 14.047 -13.016 -10.789 1 93.62 27 GLU B CA 1
ATOM 1031 C C . GLU B 1 27 ? 14.375 -13.367 -9.344 1 93.62 27 GLU B C 1
ATOM 1033 O O . GLU B 1 27 ? 15.391 -12.914 -8.805 1 93.62 27 GLU B O 1
ATOM 1038 N N . GLY B 1 28 ? 13.492 -14.117 -8.664 1 94.44 28 GLY B N 1
ATOM 1039 C CA . GLY B 1 28 ? 13.773 -14.594 -7.316 1 94.44 28 GLY B CA 1
ATOM 1040 C C . GLY B 1 28 ? 13.156 -13.727 -6.238 1 94.44 28 GLY B C 1
ATOM 1041 O O . GLY B 1 28 ? 13.414 -13.922 -5.051 1 94.44 28 GLY B O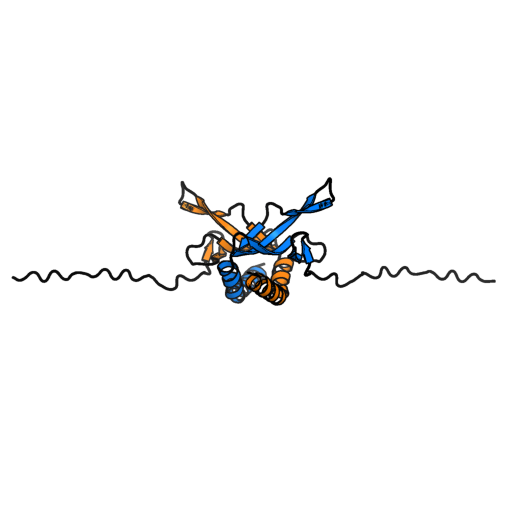 1
ATOM 1042 N N . GLU B 1 29 ? 12.344 -12.805 -6.605 1 96.94 29 GLU B N 1
ATOM 1043 C CA . GLU B 1 29 ? 11.68 -11.961 -5.613 1 96.94 29 GLU B CA 1
ATOM 1044 C C . GLU B 1 29 ? 10.477 -12.68 -5.008 1 96.94 29 GLU B C 1
ATOM 1046 O O . GLU B 1 29 ? 9.758 -13.406 -5.703 1 96.94 29 GLU B O 1
ATOM 1051 N N . THR B 1 30 ? 10.242 -12.422 -3.801 1 98.19 30 THR B N 1
ATOM 1052 C CA . THR B 1 30 ? 9.148 -13.055 -3.078 1 98.19 30 THR B CA 1
ATOM 1053 C C . THR B 1 30 ? 7.914 -12.156 -3.062 1 98.19 30 THR B C 1
ATOM 1055 O O . THR B 1 30 ? 8.031 -10.945 -2.842 1 98.19 30 THR B O 1
ATOM 1058 N N . TYR B 1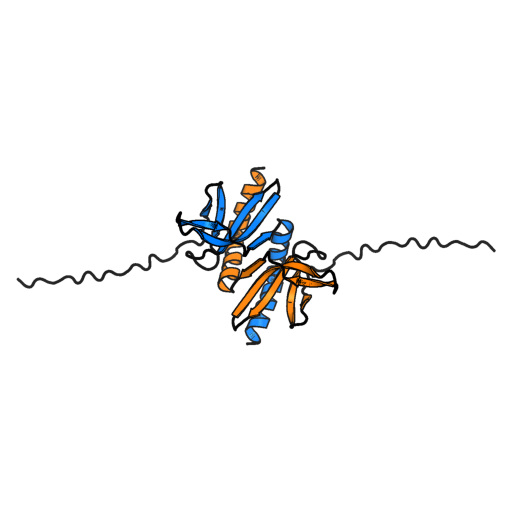 31 ? 6.734 -12.789 -3.32 1 98.62 31 TYR B N 1
ATOM 1059 C CA . TYR B 1 31 ? 5.512 -11.992 -3.279 1 98.62 31 TYR B CA 1
ATOM 1060 C C . TYR B 1 31 ? 4.344 -12.812 -2.756 1 98.62 31 TYR B C 1
ATOM 1062 O O . TYR B 1 31 ? 4.438 -14.039 -2.641 1 98.62 31 TYR B O 1
ATOM 1070 N N . TRP B 1 32 ? 3.254 -12.195 -2.381 1 98.81 32 TRP B N 1
ATOM 1071 C CA . TRP B 1 32 ? 1.987 -12.758 -1.924 1 98.81 32 TRP B CA 1
ATOM 1072 C C . TRP B 1 32 ? 0.81 -12.102 -2.639 1 98.81 32 TRP B C 1
ATOM 1074 O O . TRP B 1 32 ? 0.893 -10.938 -3.049 1 98.81 32 TRP B O 1
ATOM 1084 N N . ARG B 1 33 ? -0.198 -12.859 -2.76 1 98.62 33 ARG B N 1
ATOM 1085 C CA . ARG B 1 33 ? -1.444 -12.312 -3.283 1 98.62 33 ARG B CA 1
ATOM 1086 C C . ARG B 1 33 ? -2.285 -11.695 -2.166 1 98.62 33 ARG B C 1
ATOM 1088 O O . ARG B 1 33 ? -2.32 -12.219 -1.051 1 98.62 33 ARG B O 1
ATOM 1095 N N . LEU B 1 34 ? -2.955 -10.586 -2.459 1 98.69 34 LEU B N 1
ATOM 1096 C CA . LEU B 1 34 ? -3.764 -9.914 -1.45 1 98.69 34 LEU B CA 1
ATOM 1097 C C . LEU B 1 34 ? -5.246 -10.18 -1.674 1 98.69 34 LEU B C 1
ATOM 1099 O O . LEU B 1 34 ? -5.75 -10.023 -2.791 1 98.69 34 LEU B O 1
ATOM 1103 N N . GLY B 1 35 ? -5.98 -10.469 -0.617 1 98.06 35 GLY B N 1
ATOM 1104 C CA . GLY B 1 35 ? -7.418 -10.703 -0.679 1 98.06 35 GLY B CA 1
ATOM 1105 C C . GLY B 1 35 ? -7.777 -12.164 -0.858 1 98.06 35 GLY B C 1
ATOM 1106 O O . GLY B 1 35 ? -8.188 -12.828 0.094 1 98.06 35 GLY B O 1
ATOM 1107 N N . ASP B 1 36 ? -7.41 -12.711 -2.09 1 95.12 36 ASP B N 1
ATOM 1108 C CA . ASP B 1 36 ? -7.707 -14.109 -2.379 1 95.12 36 ASP B CA 1
ATOM 1109 C C . ASP B 1 36 ? -6.648 -14.719 -3.295 1 95.12 36 ASP B C 1
ATOM 1111 O O . ASP B 1 36 ? -5.852 -13.992 -3.896 1 95.12 36 ASP B O 1
ATOM 1115 N N . PRO B 1 37 ? -6.668 -16.031 -3.342 1 95.56 37 PRO B N 1
ATOM 1116 C CA . PRO B 1 37 ? -5.617 -16.734 -4.082 1 95.56 37 PRO B CA 1
ATOM 1117 C C . PRO B 1 37 ? -5.609 -16.375 -5.57 1 95.56 37 PRO B C 1
ATOM 1119 O O . PRO B 1 37 ? -4.59 -16.547 -6.242 1 95.56 37 PRO B O 1
ATOM 1122 N N . ARG B 1 38 ? -6.715 -15.922 -6.141 1 95.44 38 ARG B N 1
ATOM 1123 C CA . ARG B 1 38 ? -6.777 -15.617 -7.566 1 95.44 38 ARG B CA 1
ATOM 1124 C C . ARG B 1 38 ? -6.504 -14.133 -7.82 1 95.44 38 ARG B C 1
ATOM 1126 O O . ARG B 1 38 ? -6.438 -13.703 -8.969 1 95.44 38 ARG B O 1
ATOM 1133 N N . SER B 1 39 ? -6.309 -13.398 -6.738 1 97.81 39 SER B N 1
ATOM 1134 C CA . SER B 1 39 ? -6.109 -11.953 -6.844 1 97.81 39 SER B CA 1
ATOM 1135 C C . SER B 1 39 ? -4.836 -11.625 -7.621 1 97.81 39 SER B C 1
ATOM 1137 O O . SER B 1 39 ? -3.824 -12.312 -7.48 1 97.81 39 SER B O 1
ATOM 1139 N N . LEU B 1 40 ? -4.898 -10.523 -8.375 1 97.88 40 LEU B N 1
ATOM 1140 C CA . LEU B 1 40 ? -3.713 -10.047 -9.078 1 97.88 40 LEU B CA 1
ATOM 1141 C C . LEU B 1 40 ? -3.053 -8.898 -8.32 1 97.88 40 LEU B C 1
ATOM 1143 O O . LEU B 1 40 ? -2.018 -8.383 -8.75 1 97.88 40 LEU B O 1
ATOM 1147 N N . ARG B 1 41 ? -3.656 -8.547 -7.227 1 98.81 41 ARG B N 1
ATOM 1148 C CA . ARG B 1 41 ? -2.984 -7.59 -6.352 1 98.81 41 ARG B CA 1
ATOM 1149 C C . ARG B 1 41 ? -1.99 -8.289 -5.434 1 98.81 41 ARG B C 1
ATOM 1151 O O . ARG B 1 41 ? -2.322 -9.305 -4.809 1 98.81 41 ARG B O 1
ATOM 1158 N N . ARG B 1 42 ? -0.792 -7.652 -5.438 1 98.81 42 ARG B N 1
ATOM 1159 C CA . ARG B 1 42 ? 0.3 -8.352 -4.762 1 98.81 42 ARG B CA 1
ATOM 1160 C C . ARG B 1 42 ? 1.036 -7.414 -3.807 1 98.81 42 ARG B C 1
ATOM 1162 O O . ARG B 1 42 ? 1.057 -6.199 -4.012 1 98.81 42 ARG B O 1
ATOM 1169 N N . VAL B 1 43 ? 1.609 -8.008 -2.777 1 98.94 43 VAL B N 1
ATOM 1170 C CA . VAL B 1 43 ? 2.703 -7.391 -2.031 1 98.94 43 VAL B CA 1
ATOM 1171 C C . VAL B 1 43 ? 4 -8.156 -2.291 1 98.94 43 VAL B C 1
ATOM 1173 O O . VAL B 1 43 ? 4.023 -9.391 -2.229 1 98.94 43 VAL B O 1
ATOM 1176 N N . MET B 1 44 ? 5.012 -7.418 -2.67 1 98.81 44 MET B N 1
ATOM 1177 C CA . MET B 1 44 ? 6.281 -8.031 -3.059 1 98.81 44 MET B CA 1
ATOM 1178 C C . MET B 1 44 ? 7.449 -7.375 -2.328 1 98.81 44 MET B C 1
ATOM 1180 O O . MET B 1 44 ? 7.488 -6.148 -2.191 1 98.81 44 MET B O 1
ATOM 1184 N N . VAL B 1 45 ? 8.375 -8.195 -1.909 1 98.75 45 VAL B N 1
ATOM 1185 C CA . VAL B 1 45 ? 9.633 -7.719 -1.338 1 98.75 45 VAL B CA 1
ATOM 1186 C C . VAL B 1 45 ? 10.75 -7.82 -2.379 1 98.75 45 VAL B C 1
ATOM 1188 O O . VAL B 1 45 ? 10.93 -8.867 -3.002 1 98.75 45 VAL B O 1
ATOM 1191 N N . ARG B 1 46 ? 11.477 -6.75 -2.545 1 96.88 46 ARG B N 1
ATOM 1192 C CA . ARG B 1 46 ? 12.539 -6.793 -3.537 1 96.88 46 ARG B CA 1
ATOM 1193 C C . ARG B 1 46 ? 13.688 -5.859 -3.156 1 96.88 46 ARG B C 1
ATOM 1195 O O . ARG B 1 46 ? 13.516 -4.969 -2.32 1 96.88 46 ARG B O 1
ATOM 1202 N N . LYS B 1 47 ? 14.734 -6.145 -3.809 1 95.81 47 LYS B N 1
ATOM 1203 C CA . LYS B 1 47 ? 15.883 -5.258 -3.705 1 95.81 47 LYS B CA 1
ATOM 1204 C C . LYS B 1 47 ? 16.094 -4.465 -4.992 1 95.81 47 LYS B C 1
ATOM 1206 O O . LYS B 1 47 ? 16.016 -5.02 -6.09 1 95.81 47 LYS B O 1
ATOM 1211 N N . TYR B 1 48 ? 16.281 -3.203 -4.836 1 94.5 48 TYR B N 1
ATOM 1212 C CA . TYR B 1 48 ? 16.5 -2.307 -5.965 1 94.5 48 TYR B CA 1
ATOM 1213 C C . TYR B 1 48 ? 17.484 -1.198 -5.613 1 94.5 48 TYR B C 1
ATOM 1215 O O . TYR B 1 48 ? 17.234 -0.42 -4.684 1 94.5 48 TYR B O 1
ATOM 1223 N N . ARG B 1 49 ? 18.547 -1.255 -6.395 1 95.25 49 ARG B N 1
ATOM 1224 C CA . ARG B 1 49 ? 19.578 -0.237 -6.207 1 95.25 49 ARG B CA 1
ATOM 1225 C C . ARG B 1 49 ? 20.047 -0.183 -4.754 1 95.25 49 ARG B C 1
ATOM 1227 O O . ARG B 1 49 ? 20.109 0.895 -4.16 1 95.25 49 ARG B O 1
ATOM 1234 N N . GLY B 1 50 ? 20.219 -1.207 -4.156 1 93.25 50 GLY B N 1
ATOM 1235 C CA . GLY B 1 50 ? 20.797 -1.342 -2.828 1 93.25 50 GLY B CA 1
ATOM 1236 C C . GLY B 1 50 ? 19.797 -1.137 -1.712 1 93.25 50 GLY B C 1
ATOM 1237 O O . GLY B 1 50 ? 20.141 -1.213 -0.532 1 93.25 50 GLY B O 1
ATOM 1238 N N . GLN B 1 51 ? 18.609 -0.848 -2.084 1 96.19 51 GLN B N 1
ATOM 1239 C CA . GLN B 1 51 ? 17.594 -0.659 -1.056 1 96.19 51 GLN B CA 1
ATOM 1240 C C . GLN B 1 51 ? 16.547 -1.772 -1.102 1 96.19 51 GLN B C 1
ATOM 1242 O O . GLN B 1 51 ? 16.281 -2.33 -2.166 1 96.19 51 GLN B O 1
ATOM 1247 N N . VAL B 1 52 ? 16.094 -2.143 0.026 1 97.56 52 VAL B N 1
ATOM 1248 C CA . VAL B 1 52 ? 14.977 -3.074 0.109 1 97.56 52 VAL B CA 1
ATOM 1249 C C . VAL B 1 52 ? 13.656 -2.311 0.008 1 97.56 52 VAL B C 1
ATOM 1251 O O . VAL B 1 52 ? 13.453 -1.316 0.709 1 97.56 52 VAL B O 1
ATOM 1254 N N . LEU B 1 53 ? 12.812 -2.758 -0.89 1 98.25 53 LEU B N 1
ATOM 1255 C CA . LEU B 1 53 ? 11.516 -2.121 -1.102 1 98.25 53 LEU B CA 1
ATOM 1256 C C . LEU B 1 53 ? 10.383 -3.117 -0.893 1 98.25 53 LEU B C 1
ATOM 1258 O O . LEU B 1 53 ? 10.555 -4.32 -1.109 1 98.25 53 LEU B O 1
ATOM 1262 N N . VAL B 1 54 ? 9.25 -2.656 -0.423 1 98.94 54 VAL B N 1
ATOM 1263 C CA . VAL B 1 54 ? 7.992 -3.393 -0.404 1 98.94 54 VAL B CA 1
ATOM 1264 C C . VAL B 1 54 ? 7.031 -2.797 -1.431 1 98.94 54 VAL B C 1
ATOM 1266 O O . VAL B 1 54 ? 6.582 -1.658 -1.282 1 98.94 54 VAL B O 1
ATOM 1269 N N . ASP B 1 55 ? 6.73 -3.574 -2.422 1 98.88 55 ASP B N 1
ATOM 1270 C CA . ASP B 1 55 ? 5.871 -3.133 -3.516 1 98.88 55 ASP B CA 1
ATOM 1271 C C . ASP B 1 55 ? 4.449 -3.662 -3.342 1 98.88 55 ASP B C 1
ATOM 1273 O O . ASP B 1 55 ? 4.246 -4.867 -3.186 1 98.88 55 ASP B O 1
ATOM 1277 N N . ILE B 1 56 ? 3.469 -2.797 -3.32 1 98.94 56 ILE B N 1
ATOM 1278 C CA . ILE B 1 56 ? 2.057 -3.156 -3.373 1 98.94 56 ILE B CA 1
ATOM 1279 C C . ILE B 1 56 ? 1.457 -2.697 -4.703 1 98.94 56 ILE B C 1
ATOM 1281 O O . ILE B 1 56 ? 1.435 -1.501 -5 1 98.94 56 ILE B O 1
ATOM 1285 N N . ARG B 1 57 ? 1.024 -3.668 -5.547 1 98.94 57 ARG B N 1
ATOM 1286 C CA . ARG B 1 57 ? 0.746 -3.299 -6.934 1 98.94 57 ARG B CA 1
ATOM 1287 C C . ARG B 1 57 ? -0.206 -4.297 -7.582 1 98.94 57 ARG B C 1
ATOM 1289 O O . ARG B 1 57 ? -0.141 -5.496 -7.305 1 98.94 57 ARG B O 1
ATOM 1296 N N . GLU B 1 58 ? -1.057 -3.785 -8.375 1 98.88 58 GLU B N 1
ATOM 1297 C CA . GLU B 1 58 ? -1.904 -4.609 -9.227 1 98.88 58 GLU B CA 1
ATOM 1298 C C . GLU B 1 58 ? -1.154 -5.059 -10.477 1 98.88 58 GLU B C 1
ATOM 1300 O O . GLU B 1 58 ? -0.507 -4.25 -11.141 1 98.88 58 GLU B O 1
ATOM 1305 N N . TYR B 1 59 ? -1.27 -6.336 -10.734 1 98.69 59 TYR B N 1
ATOM 1306 C CA . TYR B 1 59 ? -0.719 -6.93 -11.945 1 98.69 59 TYR B CA 1
ATOM 1307 C C . TYR B 1 59 ? -1.816 -7.199 -12.969 1 98.69 59 TYR B C 1
ATOM 1309 O O . TYR B 1 59 ? -3.004 -7.18 -12.633 1 98.69 59 TYR B O 1
ATOM 1317 N N . TYR B 1 60 ? -1.351 -7.336 -14.203 1 98.31 60 TYR B N 1
ATOM 1318 C CA . TYR B 1 60 ? -2.275 -7.754 -15.25 1 98.31 60 TYR B CA 1
ATOM 1319 C C . TYR B 1 60 ? -1.696 -8.898 -16.062 1 98.31 60 TYR B C 1
ATOM 1321 O O . TYR B 1 60 ? -0.478 -9.086 -16.109 1 98.31 60 TYR B O 1
ATOM 1329 N N . ARG B 1 61 ? -2.561 -9.609 -16.656 1 97.12 61 ARG B N 1
ATOM 1330 C CA . ARG B 1 61 ? -2.119 -10.711 -17.5 1 97.12 61 ARG B CA 1
ATOM 1331 C C . ARG B 1 61 ? -1.955 -10.266 -18.953 1 97.12 61 ARG B C 1
ATOM 1333 O O . ARG B 1 61 ? -2.906 -9.781 -19.562 1 97.12 61 ARG B O 1
ATOM 1340 N N . ASP B 1 62 ? -0.77 -10.438 -19.438 1 97.06 62 ASP B N 1
ATOM 1341 C CA . ASP B 1 62 ? -0.515 -10.117 -20.844 1 97.06 62 ASP B CA 1
ATOM 1342 C C . ASP B 1 62 ? -1.355 -10.992 -21.766 1 97.06 62 ASP B C 1
ATOM 1344 O O . ASP B 1 62 ? -1.347 -12.227 -21.641 1 97.06 62 ASP B O 1
ATOM 1348 N N . ALA B 1 63 ? -2.064 -10.414 -22.766 1 96.5 63 ALA B N 1
ATOM 1349 C CA . ALA B 1 63 ? -3.016 -11.133 -23.609 1 96.5 63 ALA B CA 1
ATOM 1350 C C . ALA B 1 63 ? -2.299 -12.109 -24.531 1 96.5 63 ALA B C 1
ATOM 1352 O O . ALA B 1 63 ? -2.84 -13.164 -24.875 1 96.5 63 ALA B O 1
ATOM 1353 N N . LYS B 1 64 ? -1.105 -11.773 -24.969 1 96.88 64 LYS B N 1
ATOM 1354 C CA . LYS B 1 64 ? -0.378 -12.578 -25.953 1 96.88 64 LYS B CA 1
ATOM 1355 C C . LYS B 1 64 ? 0.398 -13.703 -25.281 1 96.88 64 LYS B C 1
ATOM 1357 O O . LYS B 1 64 ? 0.372 -14.844 -25.734 1 96.88 64 LYS B O 1
ATOM 1362 N N . THR B 1 65 ? 1.031 -13.477 -24.141 1 96.38 65 THR B N 1
ATOM 1363 C CA . THR B 1 65 ? 1.946 -14.438 -23.516 1 96.38 65 THR B CA 1
ATOM 1364 C C . THR B 1 65 ? 1.293 -15.109 -22.312 1 96.38 65 THR B C 1
ATOM 1366 O O . THR B 1 65 ? 1.758 -16.156 -21.859 1 96.38 65 THR B O 1
ATOM 1369 N N . GLY B 1 66 ? 0.309 -14.477 -21.656 1 95.56 66 GLY B N 1
ATOM 1370 C CA . GLY B 1 66 ? -0.334 -15.008 -20.469 1 95.56 66 GLY B CA 1
ATOM 1371 C C . GLY B 1 66 ? 0.421 -14.688 -19.188 1 95.56 66 GLY B C 1
ATOM 1372 O O . GLY B 1 66 ? -0.007 -15.07 -18.094 1 95.56 66 GLY B O 1
ATOM 1373 N N . GLU B 1 67 ? 1.469 -14.008 -19.297 1 96.56 67 GLU B N 1
ATOM 1374 C CA . GLU B 1 67 ? 2.289 -13.672 -18.141 1 96.56 67 GLU B CA 1
ATOM 1375 C C . GLU B 1 67 ? 1.644 -12.57 -17.297 1 96.56 67 GLU B C 1
ATOM 1377 O O . GLU B 1 67 ? 0.997 -11.672 -17.844 1 96.56 67 GLU B O 1
ATOM 1382 N N . GLU B 1 68 ? 1.83 -12.688 -15.969 1 97.25 68 GLU B N 1
ATOM 1383 C CA . GLU B 1 68 ? 1.396 -11.609 -15.086 1 97.25 68 GLU B CA 1
ATOM 1384 C C . GLU B 1 68 ? 2.443 -10.5 -15.008 1 97.25 68 GLU B C 1
ATOM 1386 O O . GLU B 1 68 ? 3.582 -10.742 -14.602 1 97.25 68 GLU B O 1
ATOM 1391 N N . LEU B 1 69 ? 2.035 -9.266 -15.367 1 97.81 69 LEU B N 1
ATOM 1392 C CA . LEU B 1 69 ? 2.936 -8.117 -15.422 1 97.81 69 LEU B CA 1
ATOM 1393 C C . LEU B 1 69 ? 2.463 -7.012 -14.492 1 97.81 69 LEU B C 1
ATOM 1395 O O . LEU B 1 69 ? 1.261 -6.855 -14.266 1 97.81 69 LEU B O 1
ATOM 1399 N N . PRO B 1 70 ? 3.477 -6.301 -13.961 1 98.12 70 PRO B N 1
ATOM 1400 C CA . PRO B 1 70 ? 3.086 -5.215 -13.055 1 98.12 70 PRO B CA 1
ATOM 1401 C C . PRO B 1 70 ? 2.33 -4.094 -13.766 1 98.12 70 PRO B C 1
ATOM 1403 O O . PRO B 1 70 ? 2.74 -3.656 -14.844 1 98.12 70 PRO B O 1
ATOM 1406 N N . GLY B 1 71 ? 1.273 -3.602 -13.078 1 98.44 71 GLY B N 1
ATOM 1407 C CA . GLY B 1 71 ? 0.475 -2.521 -13.641 1 98.44 71 GLY B CA 1
ATOM 1408 C C . GLY B 1 71 ? 0.822 -1.162 -13.062 1 98.44 71 GLY B C 1
ATOM 1409 O O . GLY B 1 71 ? 1.789 -1.031 -12.312 1 98.44 71 GLY B O 1
ATOM 1410 N N . ARG B 1 72 ? -0.032 -0.165 -13.453 1 98.19 72 ARG B N 1
ATOM 1411 C CA . ARG B 1 72 ? 0.201 1.218 -13.047 1 98.19 72 ARG B CA 1
ATOM 1412 C C . ARG B 1 72 ? -0.333 1.475 -11.648 1 98.19 72 ARG B C 1
ATOM 1414 O O . ARG B 1 72 ? 0.126 2.391 -10.961 1 98.19 72 ARG B O 1
ATOM 1421 N N . LYS B 1 73 ? -1.246 0.684 -11.219 1 98.75 73 LYS B N 1
ATOM 1422 C CA . LYS B 1 73 ? -1.848 0.853 -9.898 1 98.75 73 LYS B CA 1
ATOM 1423 C C . LYS B 1 73 ? -0.993 0.201 -8.82 1 98.75 73 LYS B C 1
ATOM 1425 O O . LYS B 1 73 ? -1.096 -1.004 -8.578 1 98.75 73 LYS B O 1
ATOM 1430 N N . GLY B 1 74 ? -0.128 1.068 -8.281 1 98.88 74 GLY B N 1
ATOM 1431 C CA . GLY B 1 74 ? 0.763 0.536 -7.266 1 98.88 74 GLY B CA 1
ATOM 1432 C C . GLY B 1 74 ? 1.751 1.562 -6.742 1 98.88 74 GLY B C 1
ATOM 1433 O O . GLY B 1 74 ? 1.82 2.682 -7.254 1 98.88 74 GLY B O 1
ATOM 1434 N N . ILE B 1 75 ? 2.414 1.109 -5.691 1 98.94 75 ILE B N 1
ATOM 1435 C CA . ILE B 1 75 ? 3.402 1.961 -5.039 1 98.94 75 ILE B CA 1
ATOM 1436 C C . ILE B 1 75 ? 4.473 1.096 -4.379 1 98.94 75 ILE B C 1
ATOM 1438 O O . ILE B 1 75 ? 4.176 0.023 -3.85 1 98.94 75 ILE B O 1
ATOM 1442 N N . SER B 1 76 ? 5.664 1.569 -4.484 1 98.81 76 SER B N 1
ATOM 1443 C CA . SER B 1 76 ? 6.762 0.98 -3.725 1 98.81 76 SER B CA 1
ATOM 1444 C C . SER B 1 76 ? 7.059 1.784 -2.463 1 98.81 76 SER B C 1
ATOM 1446 O O . SER B 1 76 ? 7.117 3.016 -2.504 1 98.81 76 SER B O 1
ATOM 1448 N N . LEU B 1 77 ? 7.227 1.117 -1.372 1 98.81 77 LEU B N 1
ATOM 1449 C CA . LEU B 1 77 ? 7.555 1.749 -0.099 1 98.81 77 LEU B CA 1
ATOM 1450 C C . LEU B 1 77 ? 8.977 1.4 0.333 1 98.81 77 LEU B C 1
ATOM 1452 O O . LEU B 1 77 ? 9.406 0.251 0.201 1 98.81 77 LEU B O 1
ATOM 1456 N N . THR B 1 78 ? 9.695 2.42 0.842 1 98.38 78 THR B N 1
ATOM 1457 C CA . THR B 1 78 ? 10.969 2.141 1.502 1 98.38 78 THR B CA 1
ATOM 1458 C C . THR B 1 78 ? 10.742 1.404 2.818 1 98.38 78 THR B C 1
ATOM 1460 O O . THR B 1 78 ? 9.617 1.316 3.303 1 98.38 78 THR B O 1
ATOM 1463 N N . MET B 1 79 ? 11.844 0.894 3.381 1 97.94 79 MET B N 1
ATOM 1464 C CA . MET B 1 79 ? 11.742 0.226 4.676 1 97.94 79 MET B CA 1
ATOM 1465 C C . MET B 1 79 ? 11.172 1.168 5.73 1 97.94 79 MET B C 1
ATOM 1467 O O . MET B 1 79 ? 10.352 0.762 6.551 1 97.94 79 MET B O 1
ATOM 1471 N N . LYS B 1 80 ? 11.641 2.371 5.699 1 97.94 80 LYS B N 1
ATOM 1472 C CA . LYS B 1 80 ? 11.141 3.35 6.664 1 97.94 80 LYS B CA 1
ATOM 1473 C C . LYS B 1 80 ? 9.648 3.582 6.492 1 97.94 80 LYS B C 1
ATOM 1475 O O . LYS B 1 80 ? 8.898 3.625 7.477 1 97.94 80 LYS B O 1
ATOM 1480 N N . GLN B 1 81 ? 9.211 3.709 5.324 1 98.56 81 GLN B N 1
ATOM 1481 C CA . GLN B 1 81 ? 7.797 3.928 5.035 1 98.56 81 GLN B CA 1
ATOM 1482 C C . GLN B 1 81 ? 6.961 2.715 5.43 1 98.56 81 GLN B C 1
ATOM 1484 O O . GLN B 1 81 ? 5.902 2.857 6.047 1 98.56 81 GLN B O 1
ATOM 1489 N N . PHE B 1 82 ? 7.453 1.57 5.117 1 98.81 82 PHE B N 1
ATOM 1490 C CA . PHE B 1 82 ? 6.727 0.35 5.441 1 98.81 82 PHE B CA 1
ATOM 1491 C C . PHE B 1 82 ? 6.652 0.152 6.953 1 98.81 82 PHE B C 1
ATOM 1493 O O . PHE B 1 82 ? 5.617 -0.262 7.477 1 98.81 82 PHE B O 1
ATOM 1500 N N . ARG B 1 83 ? 7.711 0.471 7.609 1 98.31 83 ARG B N 1
ATOM 1501 C CA . ARG B 1 83 ? 7.715 0.369 9.062 1 98.31 83 ARG B CA 1
ATOM 1502 C C . ARG B 1 83 ? 6.73 1.354 9.68 1 98.31 83 ARG B C 1
ATOM 1504 O O . ARG B 1 83 ? 6.043 1.024 10.656 1 98.31 83 ARG B O 1
ATOM 1511 N N . SER B 1 84 ? 6.664 2.52 9.188 1 98.12 84 SER B N 1
ATOM 1512 C CA . SER B 1 84 ? 5.699 3.473 9.734 1 98.12 84 SER B CA 1
ATOM 1513 C C . SER B 1 84 ? 4.27 2.986 9.531 1 98.12 84 SER B C 1
ATOM 1515 O O . SER B 1 84 ? 3.408 3.199 10.391 1 98.12 84 SER B O 1
ATO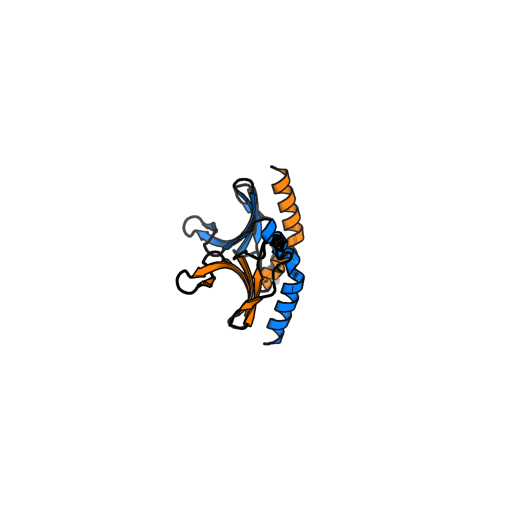M 1517 N N . LEU B 1 85 ? 3.975 2.355 8.359 1 98.69 85 LEU B N 1
ATOM 1518 C CA . LEU B 1 85 ? 2.656 1.77 8.141 1 98.69 85 LEU B CA 1
ATOM 1519 C C . LEU B 1 85 ? 2.322 0.754 9.227 1 98.69 85 LEU B C 1
ATOM 1521 O O . LEU B 1 85 ? 1.219 0.768 9.773 1 98.69 85 LEU B O 1
ATOM 1525 N N . GLN B 1 86 ? 3.277 -0.051 9.57 1 98.5 86 GLN B N 1
ATOM 1526 C CA . GLN B 1 86 ? 3.07 -1.057 10.602 1 98.5 86 GLN B CA 1
ATOM 1527 C C . GLN B 1 86 ? 2.807 -0.404 11.961 1 98.5 86 GLN B C 1
ATOM 1529 O O . GLN B 1 86 ? 1.916 -0.831 12.695 1 98.5 86 GLN B O 1
ATOM 1534 N N . THR B 1 87 ? 3.545 0.602 12.242 1 97.81 87 THR B N 1
ATOM 1535 C CA . THR B 1 87 ? 3.416 1.281 13.531 1 97.81 87 THR B CA 1
ATOM 1536 C C . THR B 1 87 ? 2.068 1.989 13.633 1 97.81 87 THR B C 1
ATOM 1538 O O . THR B 1 87 ? 1.539 2.166 14.734 1 97.81 87 THR B O 1
ATOM 1541 N N . LEU B 1 88 ? 1.549 2.346 12.523 1 98.44 88 LEU B N 1
ATOM 1542 C CA . LEU B 1 88 ? 0.317 3.125 12.484 1 98.44 88 LEU B CA 1
ATOM 1543 C C . LEU B 1 88 ? -0.905 2.211 12.492 1 98.44 88 LEU B C 1
ATOM 1545 O O . LEU B 1 88 ? -2.039 2.686 12.602 1 98.44 88 LEU B O 1
ATOM 1549 N N . LEU B 1 89 ? -0.729 0.875 12.43 1 98.56 89 LEU B N 1
ATOM 1550 C CA . LEU B 1 89 ? -1.829 -0.063 12.242 1 98.56 89 LEU B CA 1
ATOM 1551 C C . LEU B 1 89 ? -2.871 0.089 13.344 1 98.56 89 LEU B C 1
ATOM 1553 O O . LEU B 1 89 ? -4.074 0.097 13.07 1 98.56 89 LEU B O 1
ATOM 1557 N N . PRO B 1 90 ? -2.486 0.27 14.625 1 98.38 90 PRO B N 1
ATOM 1558 C CA . PRO B 1 90 ? -3.521 0.438 15.648 1 98.38 90 PRO B CA 1
ATOM 1559 C C . PRO B 1 90 ? -4.402 1.661 15.398 1 98.38 90 PRO B C 1
ATOM 1561 O O . PRO B 1 90 ? -5.621 1.594 15.57 1 98.38 90 PRO B O 1
ATOM 1564 N N . ASP B 1 91 ? -3.801 2.762 14.977 1 98.31 91 ASP B N 1
ATOM 1565 C CA . ASP B 1 91 ? -4.566 3.971 14.688 1 98.31 91 ASP B CA 1
ATOM 1566 C C . ASP B 1 91 ? -5.438 3.791 13.445 1 98.31 91 ASP B C 1
ATOM 1568 O O . ASP B 1 91 ? -6.574 4.266 13.406 1 98.31 91 ASP B O 1
ATOM 1572 N N . ILE B 1 92 ? -4.926 3.127 12.508 1 98.62 92 ILE B N 1
ATOM 1573 C CA . ILE B 1 92 ? -5.676 2.863 11.289 1 98.62 92 ILE B CA 1
ATOM 1574 C C . ILE B 1 92 ? -6.891 1.992 11.602 1 98.62 92 ILE B C 1
ATOM 1576 O O . ILE B 1 92 ? -7.984 2.23 11.086 1 98.62 92 ILE B O 1
ATOM 1580 N N . GLU B 1 93 ? -6.723 1.017 12.492 1 98.25 93 GLU B N 1
ATOM 1581 C CA . GLU B 1 93 ? -7.82 0.14 12.883 1 98.25 93 GLU B CA 1
ATOM 1582 C C . GLU B 1 93 ? -8.945 0.926 13.555 1 98.25 93 GLU B C 1
ATOM 1584 O O . GLU B 1 93 ? -10.125 0.667 13.305 1 98.25 93 GLU B O 1
ATOM 1589 N N . VAL B 1 94 ? -8.617 1.859 14.344 1 97.75 94 VAL B N 1
ATOM 1590 C CA . VAL B 1 94 ? -9.609 2.707 14.992 1 97.75 94 VAL B CA 1
ATOM 1591 C C . VAL B 1 94 ? -10.398 3.486 13.938 1 97.75 94 VAL B C 1
ATOM 1593 O O . VAL B 1 94 ? -11.633 3.549 14 1 97.75 94 VAL B O 1
ATOM 1596 N N . ALA B 1 95 ? -9.648 4.062 12.977 1 97.69 95 ALA B N 1
ATOM 1597 C CA . ALA B 1 95 ? -10.297 4.828 11.914 1 97.69 95 ALA B CA 1
ATOM 1598 C C . ALA B 1 95 ? -11.219 3.939 11.086 1 97.69 95 ALA B C 1
ATOM 1600 O O . ALA B 1 95 ? -12.305 4.367 10.68 1 97.69 95 ALA B O 1
ATOM 1601 N N . LEU B 1 96 ? -10.766 2.695 10.82 1 97.81 96 LEU B N 1
ATOM 1602 C CA . LEU B 1 96 ? -11.57 1.753 10.047 1 97.81 96 LEU B CA 1
ATOM 1603 C C . LEU B 1 96 ? -12.891 1.457 10.758 1 97.81 96 LEU B C 1
ATOM 1605 O O . LEU B 1 96 ? -13.945 1.391 10.125 1 97.81 96 LEU B O 1
ATOM 1609 N N . GLN B 1 97 ? -12.859 1.322 12.039 1 95.94 97 GLN B N 1
ATOM 1610 C CA . GLN B 1 97 ? -14.055 1.05 12.836 1 95.94 97 GLN B CA 1
ATOM 1611 C C . GLN B 1 97 ? -15.008 2.244 12.82 1 95.94 97 GLN B C 1
ATOM 1613 O O . GLN B 1 97 ? -16.219 2.074 12.727 1 95.94 97 GLN B O 1
ATOM 1618 N N . GLN B 1 98 ? -14.469 3.398 12.859 1 94.81 98 GLN B N 1
ATOM 1619 C CA . GLN B 1 98 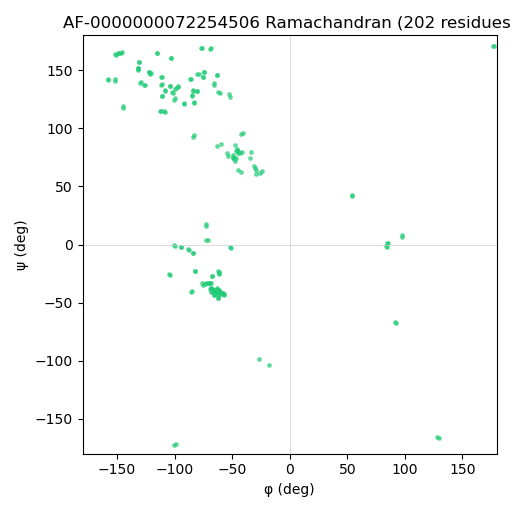? -15.281 4.613 12.891 1 94.81 98 GLN B CA 1
ATOM 1620 C C . GLN B 1 98 ? -16.016 4.816 11.562 1 94.81 98 GLN B C 1
ATOM 1622 O O . GLN B 1 98 ? -17.188 5.195 11.547 1 94.81 98 GLN B O 1
ATOM 1627 N N . VAL B 1 99 ? -15.305 4.551 10.508 1 93.88 99 VAL B N 1
ATOM 1628 C CA . VAL B 1 99 ? -15.875 4.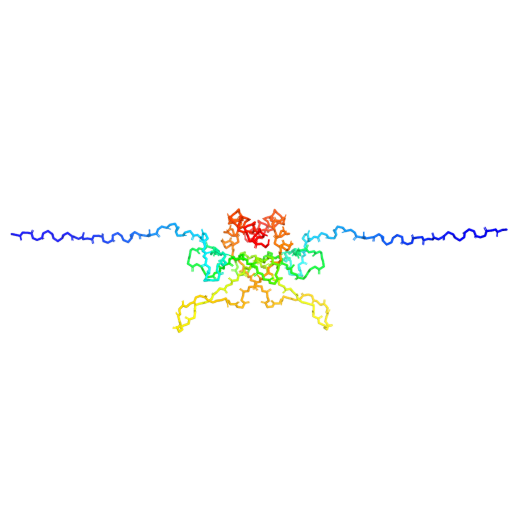773 9.18 1 93.88 99 VAL B CA 1
ATOM 1629 C C . VAL B 1 99 ? -16.922 3.707 8.883 1 93.88 99 VAL B C 1
ATOM 1631 O O . VAL B 1 99 ? -17.906 3.973 8.188 1 93.88 99 VAL B O 1
ATOM 1634 N N . SER B 1 100 ? -16.672 2.516 9.414 1 88 100 SER B N 1
ATOM 1635 C CA . SER B 1 100 ? -17.594 1.414 9.203 1 88 100 SER B CA 1
ATOM 1636 C C . SER B 1 100 ? -18.891 1.623 9.984 1 88 100 SER B C 1
ATOM 1638 O O . SER B 1 100 ? -19.953 1.142 9.578 1 88 100 SER B O 1
ATOM 1640 N N . ARG B 1 101 ? -18.844 2.242 11.133 1 83.31 101 ARG B N 1
ATOM 1641 C CA . ARG B 1 101 ? -20 2.471 12 1 83.31 101 ARG B CA 1
ATOM 1642 C C . ARG B 1 101 ? -20.875 3.596 11.461 1 83.31 101 ARG B C 1
ATOM 1644 O O . ARG B 1 101 ? -22.094 3.604 11.68 1 83.31 101 ARG B O 1
ATOM 1651 N N . ASN B 1 102 ? -20.281 4.582 10.828 1 68.44 102 ASN B N 1
ATOM 1652 C CA . ASN B 1 102 ? -21.031 5.719 10.32 1 68.44 102 ASN B CA 1
ATOM 1653 C C . ASN B 1 102 ? -21.859 5.34 9.094 1 68.44 102 ASN B C 1
ATOM 1655 O O . ASN B 1 102 ? -22.562 6.176 8.523 1 68.44 102 ASN B O 1
ATOM 1659 N N . ASP B 1 103 ? -21.875 4 8.664 1 56.09 103 ASP B N 1
ATOM 1660 C CA . ASP B 1 103 ? -22.812 3.605 7.621 1 56.09 103 ASP B CA 1
ATOM 1661 C C . ASP B 1 103 ? -24.109 3.078 8.219 1 56.09 103 ASP B C 1
ATOM 1663 O O . ASP B 1 103 ? -24.094 2.408 9.258 1 56.09 103 ASP B O 1
#

Solvent-accessible surface area (backbone atoms only — not comparable to full-atom values): 11972 Å² total; per-residue (Å²): 137,81,79,77,76,75,76,78,73,76,70,74,68,73,88,74,77,64,63,43,53,82,43,69,49,95,90,67,36,42,30,30,35,32,57,39,60,86,40,52,34,29,43,33,46,43,75,54,93,91,36,58,35,43,32,40,34,32,42,40,64,39,88,88,79,63,47,78,39,84,47,73,42,15,38,74,30,48,59,58,26,49,49,40,52,61,70,40,42,69,61,50,51,54,52,53,53,52,60,60,61,77,102,137,82,80,74,78,76,76,77,74,76,69,74,68,73,86,74,78,64,62,43,54,81,44,69,48,97,88,67,37,44,29,31,35,32,58,39,59,84,38,51,33,30,44,31,47,43,77,54,95,89,36,60,35,45,34,39,34,32,41,43,64,41,87,87,80,62,46,78,39,85,50,73,42,15,38,74,30,47,58,58,26,50,49,41,51,60,71,40,42,69,61,50,51,52,52,53,52,53,62,61,62,76,104

Secondary structure (DSSP, 8-state):
----------------------EE-TTS-EEEESSSTT--EEEEEEEETTEEEEEEEEEEE-TTT--EEEEEEEEEEEHHHHHHHHHTHHHHHHHHHHHHHT-/----------------------EE-TTS-EEEESSSTT--EEEEEEEETTEEEEEEEEEEE-TTT--EEEEEEEEEEEHHHHHHHHHTHHHHHHHHHHHHHT-

Sequence (206 aa):
MQDNEELHTSTEQVDSGAALGPFQTPEGETYWRLGDPRSLRRVMVRKYRGQVLVDIREYYRDAKTGEELPGRKGISLTMKQFRSLQTLLPDIEVALQQVSRNDMQDNEELHTSTEQVDSGAALGPFQTPEGETYWRLGDPRSLRRVMVRKYRGQVLVDIREYYRDAKTGEELPGRKGISLTMKQFRSLQTLLPDIEVALQQVSRND

InterPro domains:
  IPR003173 Transcriptional coactivator p15 (PC4), C-terminal [PF02229] (40-86)
  IPR009044 ssDNA-binding transcriptional regulator [G3DSA:2.30.31.10] (24-102)
  IPR009044 ssDNA-binding transcriptional regulator [SSF54447] (39-97)
  IPR045125 RNA polymerase II transcriptional coactivator Sub1/Tcp4-like [PTHR13215] (39-100)

Organism: Cyanidioschyzon merolae (strain NIES-3377 / 10D) (NCBI:txid280699)